Protein AF-A0A533SA89-F1 (afdb_monomer)

Radius of gyration: 18.02 Å; Cα contacts (8 Å, |Δi|>4): 206; chains: 1; bounding box: 49×25×56 Å

Structure (mmCIF, N/CA/C/O backbone):
data_AF-A0A533SA89-F1
#
_entry.id   AF-A0A533SA89-F1
#
loop_
_atom_site.group_PDB
_atom_site.id
_atom_site.type_symbol
_atom_site.label_atom_id
_atom_site.label_alt_id
_atom_site.label_comp_id
_atom_site.label_asym_id
_atom_site.label_entity_id
_atom_site.label_seq_id
_atom_site.pdbx_PDB_ins_code
_atom_site.Cartn_x
_atom_site.Cartn_y
_atom_site.Cartn_z
_atom_site.occupancy
_atom_site.B_iso_or_equiv
_atom_site.auth_seq_id
_atom_site.auth_comp_id
_atom_site.auth_asym_id
_atom_site.auth_atom_id
_atom_site.pdbx_PDB_model_num
ATOM 1 N N . MET A 1 1 ? -26.468 -5.046 26.504 1.00 37.69 1 MET A N 1
ATOM 2 C CA . MET A 1 1 ? -26.656 -3.985 25.496 1.00 37.69 1 MET A CA 1
ATOM 3 C C . MET A 1 1 ? -25.293 -3.598 24.912 1.00 37.69 1 MET A C 1
ATOM 5 O O . MET A 1 1 ? -24.933 -2.440 24.973 1.00 37.69 1 MET A O 1
ATOM 9 N N . ASP A 1 2 ? -24.508 -4.572 24.411 1.00 36.78 2 ASP A N 1
ATOM 10 C CA . ASP A 1 2 ? -23.061 -4.338 24.174 1.00 36.78 2 ASP A CA 1
ATOM 11 C C . ASP A 1 2 ? -22.412 -5.186 23.054 1.00 36.78 2 ASP A C 1
ATOM 13 O O . ASP A 1 2 ? -21.196 -5.229 22.898 1.00 36.78 2 ASP A O 1
ATOM 17 N N . LYS A 1 3 ? -23.215 -5.886 22.237 1.00 36.81 3 LYS A N 1
ATOM 18 C CA . LYS A 1 3 ? -22.713 -6.631 21.060 1.00 36.81 3 LYS A CA 1
ATOM 19 C C . LYS A 1 3 ? -23.038 -5.956 19.720 1.00 36.81 3 LYS A C 1
ATOM 21 O O . LYS A 1 3 ? -22.377 -6.2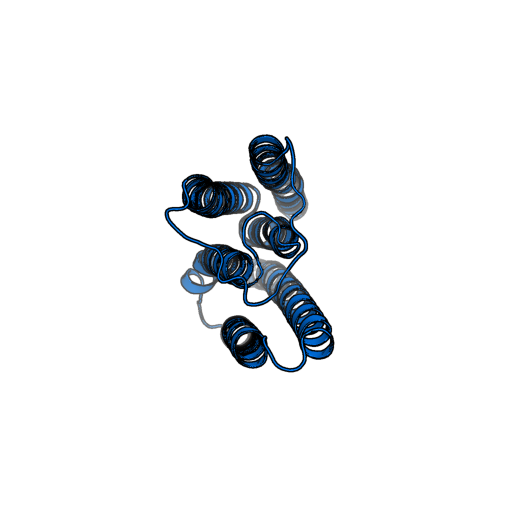42 18.727 1.00 36.81 3 LYS A O 1
ATOM 26 N N . GLU A 1 4 ? -24.007 -5.038 19.677 1.00 37.88 4 GLU A N 1
ATOM 27 C CA . GLU A 1 4 ? -24.431 -4.381 18.427 1.00 37.88 4 GLU A CA 1
ATOM 28 C C . GLU A 1 4 ? -23.588 -3.156 18.043 1.00 37.88 4 GLU A C 1
ATOM 30 O O . GLU A 1 4 ? -23.340 -2.932 16.856 1.00 37.88 4 GLU A O 1
ATOM 35 N N . VAL A 1 5 ? -23.094 -2.378 19.013 1.00 41.38 5 VAL A N 1
ATOM 36 C CA . VAL A 1 5 ? -22.320 -1.151 18.733 1.00 41.38 5 VAL A CA 1
ATOM 37 C C . VAL A 1 5 ? -20.919 -1.490 18.200 1.00 41.38 5 VAL A C 1
ATOM 39 O O . VAL A 1 5 ? -20.459 -0.884 17.230 1.00 41.38 5 VAL A O 1
ATOM 42 N N . VAL A 1 6 ? -20.302 -2.559 18.721 1.00 43.75 6 VAL A N 1
ATOM 43 C CA . VAL A 1 6 ? -19.019 -3.103 18.230 1.00 43.75 6 VAL A CA 1
ATOM 44 C C . VAL A 1 6 ? -19.135 -3.650 16.791 1.00 43.75 6 VAL A C 1
ATOM 46 O O . VAL A 1 6 ? -18.153 -3.658 16.046 1.00 43.75 6 VAL A O 1
ATOM 49 N N . SER A 1 7 ? -20.341 -4.025 16.342 1.00 61.00 7 SER A N 1
ATOM 50 C CA . SER A 1 7 ? -20.606 -4.517 14.980 1.00 61.00 7 SER A CA 1
ATOM 51 C C . SER A 1 7 ? -20.667 -3.388 13.939 1.00 61.00 7 SER A C 1
ATOM 53 O O . SER A 1 7 ? -19.999 -3.450 12.910 1.00 61.00 7 SER A O 1
ATOM 55 N N . LYS A 1 8 ? -21.395 -2.293 14.198 1.00 60.28 8 LYS A N 1
ATOM 56 C CA . LYS A 1 8 ? -21.577 -1.229 13.187 1.00 60.28 8 LYS A CA 1
ATOM 57 C C . LYS A 1 8 ? -20.323 -0.386 12.947 1.00 60.28 8 LYS A C 1
ATOM 59 O O . LYS A 1 8 ? -20.006 -0.079 11.797 1.00 60.28 8 LYS A O 1
ATOM 64 N N . ALA A 1 9 ? -19.594 -0.026 14.005 1.00 61.22 9 ALA A N 1
ATOM 65 C CA . ALA A 1 9 ? -18.377 0.780 13.882 1.00 61.22 9 ALA A CA 1
ATOM 66 C C . ALA A 1 9 ? -17.257 0.022 13.146 1.00 61.22 9 ALA A C 1
ATOM 68 O O . ALA A 1 9 ? -16.578 0.590 12.287 1.00 61.22 9 ALA A O 1
ATOM 69 N N . SER A 1 10 ? -17.107 -1.279 13.422 1.00 75.31 10 SER A N 1
ATOM 70 C CA . SER A 1 10 ? -16.153 -2.140 12.716 1.00 75.31 10 SER A CA 1
ATOM 71 C C . SER A 1 10 ? -16.548 -2.356 11.251 1.00 75.31 10 SER A C 1
ATOM 73 O O . SER A 1 10 ? -15.690 -2.245 10.376 1.00 75.31 10 SER A O 1
ATOM 75 N N . LEU A 1 11 ? -17.838 -2.543 10.952 1.00 78.88 11 LEU A N 1
ATOM 76 C CA . LEU A 1 11 ? -18.338 -2.631 9.575 1.00 78.88 11 LEU A CA 1
ATOM 77 C C . LEU A 1 11 ? -18.095 -1.346 8.777 1.00 78.88 11 LEU A C 1
ATOM 79 O O . LEU A 1 11 ? -17.696 -1.427 7.618 1.00 78.88 11 LEU A O 1
ATOM 83 N N . ARG A 1 12 ? -18.269 -0.164 9.384 1.00 82.44 12 ARG A N 1
ATOM 84 C CA . ARG A 1 12 ? -17.977 1.119 8.721 1.00 82.44 12 ARG A CA 1
ATOM 85 C C . ARG A 1 12 ? -16.495 1.246 8.360 1.00 82.44 12 ARG A C 1
ATOM 87 O O . ARG A 1 12 ? -16.178 1.667 7.251 1.00 82.44 12 ARG A O 1
ATOM 94 N N . ARG A 1 13 ? -15.594 0.844 9.264 1.00 84.94 13 ARG A N 1
ATOM 95 C CA . ARG A 1 13 ? -14.137 0.846 9.023 1.00 84.94 13 ARG A CA 1
ATOM 96 C C . ARG A 1 13 ? -13.747 -0.135 7.916 1.00 84.94 13 ARG A C 1
ATOM 98 O O . ARG A 1 13 ? -13.022 0.242 7.000 1.00 84.94 13 ARG A O 1
ATOM 105 N N . VAL A 1 14 ? -14.287 -1.356 7.948 1.00 87.12 14 VAL A N 1
ATOM 106 C CA . VAL A 1 14 ? -14.059 -2.357 6.892 1.00 87.12 14 VAL A CA 1
ATOM 107 C C . VAL A 1 14 ? -14.610 -1.877 5.548 1.00 87.12 14 VAL A C 1
ATOM 109 O O . VAL A 1 14 ? -13.921 -1.986 4.537 1.00 87.12 14 VAL A O 1
ATOM 112 N N . GLY A 1 15 ? -15.808 -1.290 5.528 1.00 85.69 15 GLY A N 1
ATOM 113 C CA . GLY A 1 15 ? -16.409 -0.723 4.321 1.00 85.69 15 GLY A CA 1
ATOM 114 C C . GLY A 1 15 ? -15.571 0.406 3.721 1.00 85.69 15 GLY A C 1
ATOM 115 O O . GLY A 1 15 ? -15.297 0.384 2.525 1.00 85.69 15 GLY A O 1
ATOM 116 N N . GLY A 1 16 ? -15.100 1.345 4.547 1.00 86.19 16 GLY A N 1
ATOM 117 C CA . GLY A 1 16 ? -14.222 2.434 4.107 1.00 86.19 16 GLY A CA 1
ATOM 118 C C . GLY A 1 16 ? -12.900 1.932 3.524 1.00 86.19 16 GLY A C 1
ATOM 119 O O . GLY A 1 16 ? -12.483 2.393 2.463 1.00 86.19 16 GLY A O 1
ATOM 120 N N . TYR A 1 17 ? -12.280 0.936 4.162 1.00 90.06 17 TYR A N 1
ATOM 121 C CA . TYR A 1 17 ? -11.072 0.288 3.648 1.00 90.06 17 TYR A CA 1
ATOM 122 C C . TYR A 1 17 ? -11.303 -0.378 2.282 1.00 90.06 17 TYR A C 1
ATOM 124 O O . TYR A 1 17 ? -10.556 -0.128 1.336 1.00 90.06 17 TYR A O 1
ATOM 132 N N . LEU A 1 18 ? -12.355 -1.193 2.153 1.00 90.50 18 LEU A N 1
ATOM 133 C CA . LEU A 1 18 ? -12.667 -1.892 0.902 1.00 90.50 18 LEU A CA 1
ATOM 134 C C . LEU A 1 18 ? -13.038 -0.918 -0.224 1.00 90.50 18 LEU A C 1
ATOM 136 O O . LEU A 1 18 ? -12.646 -1.139 -1.368 1.00 90.50 18 LEU A O 1
ATOM 140 N N . LEU A 1 19 ? -13.739 0.173 0.095 1.00 89.38 19 LEU A N 1
ATOM 141 C CA . LEU A 1 19 ? -14.057 1.231 -0.861 1.00 89.38 19 LEU A CA 1
ATOM 142 C C . LEU A 1 19 ? -12.793 1.955 -1.336 1.00 89.38 19 LEU A C 1
ATOM 144 O O . LEU A 1 19 ? -12.586 2.091 -2.539 1.00 89.38 19 LEU A O 1
ATOM 148 N N . GLY A 1 20 ? -11.925 2.372 -0.409 1.00 88.00 20 GLY A N 1
ATOM 149 C CA . GLY A 1 20 ? -10.648 3.006 -0.746 1.00 88.00 20 GLY A CA 1
ATOM 150 C C . GLY A 1 20 ? -9.784 2.108 -1.634 1.00 88.00 20 GLY A C 1
ATOM 151 O O . GLY A 1 20 ? -9.234 2.562 -2.637 1.00 88.00 20 GLY A O 1
ATOM 152 N N . ARG A 1 21 ? -9.751 0.807 -1.332 1.00 89.19 21 ARG A N 1
ATOM 153 C CA . ARG A 1 21 ? -9.074 -0.198 -2.155 1.00 89.19 21 ARG A CA 1
ATOM 154 C C . ARG A 1 21 ? -9.682 -0.319 -3.553 1.00 89.19 21 ARG A C 1
ATOM 156 O O . ARG A 1 21 ? -8.941 -0.333 -4.530 1.00 89.19 21 ARG A O 1
ATOM 163 N N . ALA A 1 22 ? -11.008 -0.368 -3.673 1.00 88.69 22 ALA A N 1
ATOM 164 C CA . ALA A 1 22 ? -11.682 -0.424 -4.970 1.00 88.69 22 ALA A CA 1
ATOM 165 C C . ALA A 1 22 ? -11.379 0.814 -5.834 1.00 88.69 22 ALA A C 1
ATOM 167 O O . ALA A 1 22 ? -11.142 0.673 -7.033 1.00 88.69 22 ALA A O 1
ATOM 168 N N . ILE A 1 23 ? -11.322 2.005 -5.225 1.00 89.75 23 ILE A N 1
ATOM 169 C CA . ILE A 1 23 ? -10.939 3.254 -5.903 1.00 89.75 23 ILE A CA 1
ATOM 170 C C . ILE A 1 23 ? -9.483 3.188 -6.380 1.00 89.75 23 ILE A C 1
ATOM 172 O O . ILE A 1 23 ? -9.202 3.509 -7.533 1.00 89.75 23 ILE A O 1
ATOM 176 N N . ALA A 1 24 ? -8.562 2.728 -5.530 1.00 88.25 24 ALA A N 1
ATOM 177 C CA . ALA A 1 24 ? -7.155 2.574 -5.895 1.00 88.25 24 ALA A CA 1
ATOM 178 C C . ALA A 1 24 ? -6.969 1.592 -7.067 1.00 88.25 24 ALA A C 1
ATOM 180 O O . ALA A 1 24 ? -6.250 1.885 -8.022 1.00 88.25 24 ALA A O 1
ATOM 181 N N . LEU A 1 25 ? -7.665 0.452 -7.040 1.00 88.00 25 LEU A N 1
ATOM 182 C CA . LEU A 1 25 ? -7.648 -0.511 -8.142 1.00 88.00 25 LEU A CA 1
ATOM 183 C C . LEU A 1 25 ? -8.236 0.082 -9.429 1.00 88.00 25 LEU A C 1
ATOM 185 O O . LEU A 1 25 ? -7.666 -0.115 -10.498 1.00 88.00 25 LEU A O 1
ATOM 189 N N . ALA A 1 26 ? -9.326 0.850 -9.342 1.00 88.06 26 ALA A N 1
ATOM 190 C CA . ALA A 1 26 ? -9.897 1.536 -10.499 1.00 88.06 26 ALA A CA 1
ATOM 191 C C . ALA A 1 26 ? -8.914 2.553 -11.109 1.00 88.06 26 ALA A C 1
ATOM 193 O O . ALA A 1 26 ? -8.781 2.616 -12.331 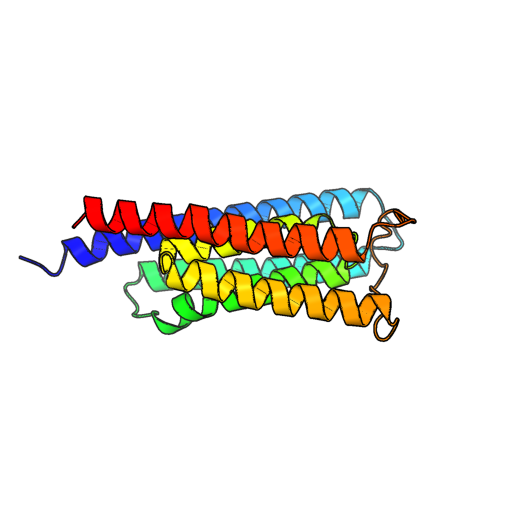1.00 88.06 26 ALA A O 1
ATOM 194 N N . ALA A 1 27 ? -8.177 3.293 -10.275 1.00 86.75 27 ALA A N 1
ATOM 195 C CA . ALA A 1 27 ? -7.134 4.209 -10.732 1.00 86.75 27 ALA A CA 1
ATOM 196 C C . ALA A 1 27 ? -5.985 3.475 -11.450 1.00 86.75 27 ALA A C 1
ATOM 198 O O . ALA A 1 27 ? -5.519 3.949 -12.485 1.00 86.75 27 ALA A O 1
ATOM 199 N N . LEU A 1 28 ? -5.569 2.297 -10.964 1.00 83.50 28 LEU A N 1
ATOM 200 C CA . LEU A 1 28 ? -4.567 1.459 -11.640 1.00 83.50 28 LEU A CA 1
ATOM 201 C C . LEU A 1 28 ? -5.062 0.928 -12.988 1.00 83.50 28 LEU A C 1
ATOM 203 O O . LEU A 1 28 ? -4.308 0.945 -13.956 1.00 83.50 28 LEU A O 1
ATOM 207 N N . ILE A 1 29 ? -6.326 0.501 -13.085 1.00 82.69 29 ILE A N 1
ATOM 208 C CA . ILE A 1 29 ? -6.926 0.096 -14.368 1.00 82.69 29 ILE A CA 1
ATOM 209 C C . ILE A 1 29 ? -6.932 1.272 -15.346 1.00 82.69 29 ILE A C 1
ATOM 211 O O . ILE A 1 29 ? -6.555 1.104 -16.505 1.00 82.69 29 ILE A O 1
ATOM 215 N N . ALA A 1 30 ? -7.334 2.460 -14.891 1.00 83.56 30 ALA A N 1
ATOM 216 C CA . ALA A 1 30 ? -7.335 3.655 -15.725 1.00 83.56 30 ALA A CA 1
ATOM 217 C C . ALA A 1 30 ? -5.921 3.982 -16.230 1.00 83.56 30 ALA A C 1
ATOM 219 O O . ALA A 1 30 ? -5.738 4.212 -17.425 1.00 83.56 30 ALA A O 1
ATOM 220 N N . LEU A 1 31 ? -4.912 3.920 -15.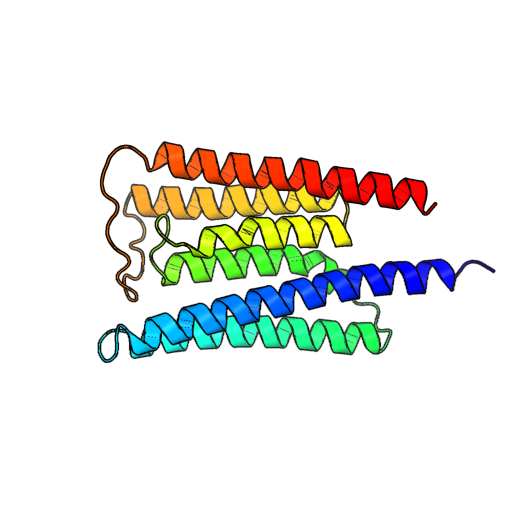353 1.00 78.62 31 LEU A N 1
ATOM 221 C CA . LEU A 1 31 ? -3.509 4.089 -15.732 1.00 78.62 31 LEU A CA 1
ATOM 222 C C . LEU A 1 31 ? -3.078 3.045 -16.775 1.00 78.62 31 LEU A C 1
ATOM 224 O O . LEU A 1 31 ? -2.520 3.408 -17.808 1.00 78.62 31 LEU A O 1
ATOM 228 N N . ALA A 1 32 ? -3.407 1.770 -16.568 1.00 75.81 32 ALA A N 1
ATOM 229 C CA . ALA A 1 32 ? -3.094 0.697 -17.510 1.00 75.81 32 ALA A CA 1
ATOM 230 C C . ALA A 1 32 ? -3.740 0.903 -18.884 1.00 75.81 32 ALA A C 1
ATOM 232 O O . ALA A 1 32 ? -3.091 0.686 -19.905 1.00 75.81 32 ALA A O 1
ATOM 233 N N . MET A 1 33 ? -4.997 1.354 -18.929 1.00 77.00 33 MET A N 1
ATOM 234 C CA . MET A 1 33 ? -5.688 1.671 -20.181 1.00 77.00 33 MET A CA 1
ATOM 235 C C . MET A 1 33 ? -5.030 2.844 -20.912 1.00 77.00 33 MET A C 1
ATOM 237 O O . MET A 1 33 ? -4.838 2.773 -22.126 1.00 77.00 33 MET A O 1
ATOM 241 N N . LEU A 1 34 ? -4.638 3.901 -20.194 1.00 78.00 34 LEU A N 1
ATOM 242 C CA . LEU A 1 34 ? -3.917 5.035 -20.783 1.00 78.00 34 LEU A CA 1
ATOM 243 C C . LEU A 1 34 ? -2.590 4.587 -21.409 1.00 78.00 34 LEU A C 1
ATOM 245 O O . LEU A 1 34 ? -2.256 4.987 -22.526 1.00 78.00 34 LEU A O 1
ATOM 249 N N . LEU A 1 35 ? -1.862 3.705 -20.725 1.00 71.19 35 LEU A N 1
ATOM 250 C CA . LEU A 1 35 ? -0.621 3.126 -21.234 1.00 71.19 35 LEU A CA 1
ATOM 251 C C . LEU A 1 35 ? -0.873 2.197 -22.436 1.00 71.19 35 LEU A C 1
ATOM 253 O O . LEU A 1 35 ? -0.138 2.258 -23.421 1.00 71.19 35 LEU A O 1
ATOM 257 N N . ALA A 1 36 ? -1.948 1.407 -22.419 1.00 71.88 36 ALA A N 1
ATOM 258 C CA . ALA A 1 36 ? -2.336 0.530 -23.525 1.00 71.88 36 ALA A CA 1
ATOM 259 C C . ALA A 1 36 ? -2.576 1.285 -24.837 1.00 71.88 36 ALA A C 1
ATOM 261 O O . ALA A 1 36 ? -2.167 0.833 -25.907 1.00 71.88 36 ALA A O 1
ATOM 262 N N . VAL A 1 37 ? -3.214 2.456 -24.756 1.00 73.75 37 VAL A N 1
ATOM 263 C CA . VAL A 1 37 ? -3.459 3.317 -25.921 1.00 73.75 37 VAL A CA 1
ATOM 264 C C . VAL A 1 37 ? -2.152 3.900 -26.466 1.00 73.75 37 VAL A C 1
ATOM 266 O O . VAL A 1 37 ? -2.029 4.067 -27.680 1.00 73.75 37 VAL A O 1
ATOM 269 N N . LYS A 1 38 ? -1.174 4.179 -25.594 1.00 73.25 38 LYS A N 1
ATOM 270 C CA . LYS A 1 38 ? 0.120 4.775 -25.960 1.00 73.25 38 LYS A CA 1
ATOM 271 C C . LYS A 1 38 ? 1.071 3.782 -26.642 1.00 73.25 38 LYS A C 1
ATOM 273 O O . LYS A 1 38 ? 1.754 4.163 -27.586 1.00 73.25 38 LYS A O 1
ATOM 278 N N . TYR A 1 39 ? 1.103 2.518 -26.214 1.00 67.00 39 TYR A N 1
ATOM 279 C CA . TYR A 1 39 ? 2.105 1.524 -26.646 1.00 67.00 39 TYR A CA 1
ATOM 280 C C . TYR A 1 39 ? 1.534 0.426 -27.569 1.00 67.00 39 TYR A C 1
ATOM 282 O O . TYR A 1 39 ? 1.907 -0.744 -27.455 1.00 67.00 39 TYR A O 1
ATOM 290 N N . ARG A 1 40 ? 0.628 0.818 -28.482 1.00 62.56 40 ARG A N 1
ATOM 291 C CA . ARG A 1 40 ? -0.359 -0.023 -29.196 1.00 62.56 40 ARG A CA 1
ATOM 292 C C . ARG A 1 40 ? 0.057 -1.431 -29.623 1.00 62.56 40 ARG A C 1
ATOM 294 O O . ARG A 1 40 ? -0.816 -2.278 -29.529 1.00 62.56 40 ARG A O 1
ATOM 301 N N . ASP A 1 41 ? 1.283 -1.711 -30.074 1.00 65.44 41 ASP A N 1
ATOM 302 C CA . ASP A 1 41 ? 1.639 -3.033 -30.633 1.00 65.44 41 ASP A CA 1
ATOM 303 C C . ASP A 1 41 ? 2.687 -3.836 -29.846 1.00 65.44 41 ASP A C 1
ATOM 305 O O . ASP A 1 41 ? 2.561 -5.057 -29.769 1.00 65.44 41 ASP A O 1
ATOM 309 N N . SER A 1 42 ? 3.644 -3.194 -29.169 1.00 60.16 42 SER A N 1
ATOM 310 C CA . SER A 1 42 ? 4.719 -3.901 -28.446 1.00 60.16 42 SER A CA 1
ATOM 311 C C . SER A 1 42 ? 4.368 -4.266 -26.996 1.00 60.16 42 SER A C 1
ATOM 313 O O . SER A 1 42 ? 5.053 -5.087 -26.394 1.00 60.16 42 SER A O 1
ATOM 315 N N . ALA A 1 43 ? 3.301 -3.683 -26.430 1.00 65.44 43 ALA A N 1
ATOM 316 C CA . ALA A 1 43 ? 2.970 -3.804 -25.003 1.00 65.44 43 ALA A CA 1
ATOM 317 C C . ALA A 1 43 ? 1.660 -4.560 -24.697 1.00 65.44 43 ALA A C 1
ATOM 319 O O . ALA A 1 43 ? 1.286 -4.685 -23.530 1.00 65.44 43 ALA A O 1
ATOM 320 N N . LYS A 1 44 ? 0.946 -5.090 -25.708 1.00 70.75 44 LYS A N 1
ATOM 321 C CA . LYS A 1 44 ? -0.388 -5.712 -25.524 1.00 70.75 44 LYS A CA 1
ATOM 322 C C . LYS A 1 44 ? -0.388 -6.831 -24.480 1.00 70.75 44 LYS A C 1
ATOM 324 O O . LYS A 1 44 ? -1.266 -6.867 -23.623 1.00 70.75 44 LYS A O 1
ATOM 329 N N . ALA A 1 45 ? 0.604 -7.722 -24.534 1.00 75.19 45 ALA A N 1
ATOM 330 C CA . ALA A 1 45 ? 0.711 -8.844 -23.602 1.00 75.19 45 ALA A CA 1
ATOM 331 C C . ALA A 1 45 ? 0.906 -8.373 -22.153 1.00 75.19 45 ALA A C 1
ATOM 333 O O . ALA A 1 45 ? 0.310 -8.925 -21.235 1.00 75.19 45 ALA A O 1
ATOM 334 N N . ALA A 1 46 ? 1.685 -7.316 -21.939 1.00 71.44 46 ALA A N 1
ATOM 335 C CA . ALA A 1 46 ? 1.959 -6.814 -20.600 1.00 71.44 46 ALA A CA 1
ATOM 336 C C . ALA A 1 46 ? 0.816 -6.001 -20.014 1.00 71.44 46 ALA A C 1
ATOM 338 O O . ALA A 1 46 ? 0.481 -6.181 -18.849 1.00 71.44 46 ALA A O 1
ATOM 339 N N . VAL A 1 47 ? 0.161 -5.179 -20.834 1.00 75.88 47 VAL A N 1
ATOM 340 C CA . VAL A 1 47 ? -1.105 -4.541 -20.463 1.00 75.88 47 VAL A CA 1
ATOM 341 C C . VAL A 1 47 ? -2.124 -5.606 -20.067 1.00 75.88 47 VAL A C 1
ATOM 343 O O . VAL A 1 47 ? -2.818 -5.446 -19.068 1.00 75.88 47 VAL A O 1
ATOM 346 N N . PHE A 1 48 ? -2.197 -6.710 -20.815 1.00 79.38 48 PHE A N 1
ATOM 347 C CA . PHE A 1 48 ? -3.090 -7.816 -20.491 1.00 79.38 48 PHE A CA 1
ATOM 348 C C . PHE A 1 48 ? -2.731 -8.475 -19.153 1.00 79.38 48 PHE A C 1
ATOM 350 O O . PHE A 1 48 ? -3.613 -8.653 -18.319 1.00 79.38 48 PHE A O 1
ATOM 357 N N . VAL A 1 49 ? -1.453 -8.787 -18.906 1.00 81.94 49 VAL A N 1
ATOM 358 C CA . VAL A 1 49 ? -0.995 -9.360 -17.625 1.00 81.94 49 VAL A CA 1
ATOM 359 C C . VAL A 1 49 ? -1.269 -8.404 -16.462 1.00 81.94 49 VAL A C 1
ATOM 361 O O . VAL A 1 49 ? -1.813 -8.824 -15.442 1.00 81.94 49 VAL A O 1
ATOM 364 N N . PHE A 1 50 ? -0.969 -7.116 -16.624 1.00 80.38 50 PHE A N 1
ATOM 365 C CA . PHE A 1 50 ? -1.275 -6.081 -15.639 1.00 80.38 50 PHE A CA 1
ATOM 366 C C . PHE A 1 50 ? -2.778 -6.035 -15.340 1.00 80.38 50 PHE A C 1
ATOM 368 O O . PHE A 1 50 ? -3.191 -6.081 -14.178 1.00 80.38 50 PHE A O 1
ATOM 375 N N . ALA A 1 51 ? -3.613 -5.982 -16.382 1.00 82.31 51 ALA A N 1
ATOM 376 C CA . ALA A 1 51 ? -5.065 -5.946 -16.249 1.00 82.31 51 ALA A CA 1
ATOM 377 C C . ALA A 1 51 ? -5.603 -7.221 -15.586 1.00 82.31 51 ALA A C 1
ATOM 379 O O . ALA A 1 51 ? -6.478 -7.132 -14.727 1.00 82.31 51 ALA A O 1
ATOM 380 N N . ALA A 1 52 ? -5.051 -8.391 -15.914 1.00 84.88 52 ALA A N 1
ATOM 381 C CA . ALA A 1 52 ? -5.426 -9.665 -15.312 1.00 84.88 52 ALA A CA 1
ATOM 382 C C . ALA A 1 52 ? -5.094 -9.706 -13.813 1.00 84.88 52 ALA A C 1
ATOM 384 O O . ALA A 1 52 ? -5.959 -10.037 -13.004 1.00 84.88 52 ALA A O 1
ATOM 385 N N . ILE A 1 53 ? -3.881 -9.308 -13.415 1.00 86.69 53 ILE A N 1
ATOM 386 C CA . ILE A 1 53 ? -3.475 -9.266 -11.999 1.00 86.69 53 ILE A CA 1
ATOM 387 C C . ILE A 1 53 ? -4.324 -8.244 -11.228 1.00 86.69 53 ILE A C 1
ATOM 389 O O . ILE A 1 53 ? -4.777 -8.518 -10.113 1.00 86.69 53 ILE A O 1
ATOM 393 N N . THR A 1 54 ? -4.620 -7.097 -11.842 1.00 86.75 54 THR A N 1
ATOM 394 C CA . THR A 1 54 ? -5.518 -6.083 -11.269 1.00 86.75 54 THR A CA 1
ATOM 395 C C . THR A 1 54 ? -6.938 -6.620 -11.095 1.00 86.75 54 THR A C 1
ATOM 397 O O . THR A 1 54 ? -7.537 -6.451 -10.031 1.00 86.75 54 THR A O 1
ATOM 400 N N . ALA A 1 55 ? -7.464 -7.333 -12.093 1.00 86.25 55 ALA A N 1
ATOM 401 C CA . ALA A 1 55 ? -8.778 -7.963 -12.034 1.00 86.25 55 ALA A CA 1
ATOM 402 C C . ALA A 1 55 ? -8.854 -9.033 -10.935 1.00 86.25 55 ALA A C 1
ATOM 404 O O . ALA A 1 55 ? -9.849 -9.093 -10.215 1.00 86.25 55 ALA A O 1
ATOM 405 N N . VAL A 1 56 ? -7.792 -9.824 -10.734 1.00 89.12 56 VAL A N 1
ATOM 406 C CA . VAL A 1 56 ? -7.700 -10.774 -9.612 1.00 89.12 56 VAL A CA 1
ATOM 407 C C . VAL A 1 56 ? -7.770 -10.038 -8.272 1.00 89.12 56 VAL A C 1
ATOM 409 O O . VAL A 1 56 ? -8.545 -10.427 -7.399 1.00 89.12 56 VAL A O 1
ATOM 412 N N . SER A 1 57 ? -7.033 -8.937 -8.102 1.00 89.44 57 SER A N 1
ATOM 413 C CA . SER A 1 57 ? -7.090 -8.140 -6.866 1.00 89.44 57 SER A CA 1
ATOM 414 C C . SER A 1 57 ? -8.475 -7.513 -6.639 1.00 89.44 57 SER A C 1
ATOM 416 O O . SER A 1 57 ? -8.972 -7.463 -5.506 1.00 89.44 57 SER A O 1
ATOM 418 N N . TYR A 1 58 ? -9.156 -7.116 -7.718 1.00 87.81 58 TYR A N 1
ATOM 419 C CA . TYR A 1 58 ? -10.537 -6.637 -7.671 1.00 87.81 58 TYR A CA 1
ATOM 420 C C . TYR A 1 58 ? -11.510 -7.743 -7.250 1.00 87.81 58 TYR A C 1
ATOM 422 O O . TYR A 1 58 ? -12.335 -7.530 -6.361 1.00 87.81 58 TYR A O 1
ATOM 430 N N . ALA A 1 59 ? -11.366 -8.949 -7.804 1.00 88.38 59 ALA A N 1
ATOM 431 C CA . ALA A 1 59 ? -12.163 -10.111 -7.423 1.00 88.38 59 ALA A CA 1
ATOM 432 C C . ALA A 1 59 ? -11.975 -10.462 -5.940 1.00 88.38 59 ALA A C 1
ATOM 434 O O . ALA A 1 59 ? -12.961 -10.674 -5.237 1.00 88.38 59 ALA A O 1
ATOM 435 N N . VAL A 1 60 ? -10.737 -10.436 -5.431 1.00 88.62 60 VAL A N 1
ATOM 436 C CA . VAL A 1 60 ? -10.454 -10.622 -3.996 1.00 88.62 60 VAL A CA 1
ATOM 437 C C . VAL A 1 60 ? -11.174 -9.559 -3.161 1.00 88.62 60 VAL A C 1
ATOM 439 O O . VAL A 1 60 ? -11.820 -9.895 -2.172 1.00 88.62 60 VAL A O 1
ATOM 442 N N . THR A 1 61 ? -11.120 -8.286 -3.566 1.00 88.00 61 THR A N 1
ATOM 443 C CA . THR A 1 61 ? -11.820 -7.187 -2.872 1.00 88.00 61 THR A CA 1
ATOM 444 C C . THR A 1 61 ? -13.329 -7.419 -2.833 1.00 88.00 61 THR A C 1
ATOM 446 O O . THR A 1 61 ? -13.946 -7.319 -1.772 1.00 88.00 61 THR A O 1
ATOM 449 N N . PHE A 1 62 ? -13.915 -7.769 -3.977 1.00 87.19 62 PHE A N 1
ATOM 450 C CA . PHE A 1 62 ? -15.344 -8.022 -4.117 1.00 87.19 62 PHE A CA 1
ATOM 451 C C . PHE A 1 62 ? -15.800 -9.212 -3.267 1.00 87.19 62 PHE A C 1
ATOM 453 O O . PHE A 1 62 ? -16.767 -9.106 -2.514 1.00 87.19 62 PHE A O 1
ATOM 460 N N . VAL A 1 63 ? -15.070 -10.330 -3.323 1.00 87.69 63 VAL A N 1
ATOM 461 C CA . VAL A 1 63 ? -15.359 -11.527 -2.524 1.00 87.69 63 VAL A CA 1
ATOM 462 C C . VAL A 1 63 ? -15.282 -11.208 -1.032 1.00 87.69 63 VAL A C 1
ATOM 464 O O . VAL A 1 63 ? -16.211 -11.546 -0.295 1.00 87.69 63 VAL A O 1
ATOM 467 N N . THR A 1 64 ? -14.239 -10.504 -0.580 1.00 84.38 64 THR A N 1
ATOM 468 C CA . THR A 1 64 ? -14.119 -10.077 0.822 1.00 84.38 64 THR A CA 1
ATOM 469 C C . THR A 1 64 ? -15.298 -9.190 1.232 1.00 84.38 64 THR A C 1
ATOM 471 O O . THR A 1 64 ? -15.894 -9.430 2.282 1.00 84.38 64 THR A O 1
ATOM 474 N N . ALA A 1 65 ? -15.705 -8.228 0.398 1.00 85.06 65 ALA A N 1
ATOM 475 C CA . ALA A 1 65 ? -16.844 -7.351 0.677 1.00 85.06 65 ALA A CA 1
ATOM 476 C C . ALA A 1 65 ? -18.163 -8.126 0.823 1.00 85.06 65 ALA A C 1
ATOM 478 O O . ALA A 1 65 ? -18.881 -7.953 1.810 1.00 85.06 65 ALA A O 1
ATOM 479 N N . VAL A 1 66 ? -18.463 -9.024 -0.121 1.00 84.06 66 VAL A N 1
ATOM 480 C CA . VAL A 1 66 ? -19.685 -9.843 -0.106 1.00 84.06 66 VAL A CA 1
ATOM 481 C C . VAL A 1 66 ? -19.724 -10.751 1.120 1.00 84.06 66 VAL A C 1
ATOM 483 O O . VAL A 1 66 ? -20.755 -10.865 1.782 1.00 84.06 66 VAL A O 1
ATOM 486 N N . LEU A 1 67 ? -18.611 -11.406 1.446 1.00 82.25 67 LEU A N 1
ATOM 487 C CA . LEU A 1 67 ? -18.559 -12.339 2.567 1.00 82.25 67 LEU A CA 1
ATOM 488 C C . LEU A 1 67 ? -18.645 -11.623 3.926 1.00 82.25 67 LEU A C 1
ATOM 490 O O . LEU A 1 67 ? -19.297 -12.148 4.831 1.00 82.25 67 LEU A O 1
ATOM 494 N N . VAL A 1 68 ? -18.050 -10.429 4.064 1.00 81.12 68 VAL A N 1
ATOM 495 C CA . VAL A 1 68 ? -18.206 -9.581 5.261 1.00 81.12 68 VAL A CA 1
ATOM 496 C C . VAL A 1 68 ? -19.658 -9.124 5.400 1.00 81.12 68 VAL A C 1
ATOM 498 O O . VAL A 1 68 ? -20.223 -9.220 6.487 1.00 81.12 68 VAL A O 1
ATOM 501 N N . HIS A 1 69 ? -20.297 -8.700 4.304 1.00 78.81 69 HIS A N 1
ATOM 502 C CA . HIS A 1 69 ? -21.705 -8.289 4.318 1.00 78.81 69 HIS A CA 1
ATOM 503 C C . HIS A 1 69 ? -22.655 -9.437 4.696 1.00 78.81 69 HIS A C 1
ATOM 505 O O . HIS A 1 69 ? -23.665 -9.219 5.356 1.00 78.81 69 HIS A O 1
ATOM 511 N N . ARG A 1 70 ? -22.302 -10.682 4.353 1.00 80.44 70 ARG A N 1
ATOM 512 C CA . ARG A 1 70 ? -23.037 -11.896 4.754 1.00 80.44 70 ARG A CA 1
ATOM 513 C C . ARG A 1 70 ? -22.793 -12.329 6.208 1.00 80.44 70 ARG A C 1
ATOM 515 O O . ARG A 1 70 ? -23.202 -13.424 6.583 1.00 80.44 70 ARG A O 1
ATOM 522 N N . GLY A 1 71 ? -22.105 -11.521 7.017 1.00 71.19 71 GLY A N 1
ATOM 523 C CA . GLY A 1 71 ? -21.863 -11.801 8.435 1.00 71.19 71 GLY A CA 1
ATOM 524 C C . GLY A 1 71 ? -20.894 -12.957 8.692 1.00 71.19 71 GLY A C 1
ATOM 525 O O . GLY A 1 71 ? -20.846 -13.481 9.806 1.00 71.19 71 GLY A O 1
ATOM 526 N N . ARG A 1 72 ? -20.114 -13.389 7.687 1.00 74.38 72 ARG A N 1
ATOM 527 C CA . ARG A 1 72 ? -19.109 -14.436 7.904 1.00 74.38 72 ARG A CA 1
ATOM 528 C C . ARG A 1 72 ? -17.939 -13.864 8.688 1.00 74.38 72 ARG A C 1
ATOM 530 O O . ARG A 1 72 ? -17.431 -12.785 8.392 1.00 74.38 72 ARG A O 1
ATOM 537 N N . ASN A 1 73 ? -17.473 -14.635 9.663 1.00 69.31 73 ASN A N 1
ATOM 538 C CA . ASN A 1 73 ? -16.286 -14.286 10.421 1.00 69.31 73 ASN A CA 1
ATOM 539 C C . ASN A 1 73 ? -15.029 -14.486 9.554 1.00 69.31 73 ASN A C 1
ATOM 541 O O . ASN A 1 73 ? -14.485 -15.585 9.467 1.00 69.31 73 ASN A O 1
ATOM 545 N N . LEU A 1 74 ? -14.593 -13.420 8.881 1.00 77.38 74 LEU A N 1
ATOM 546 C CA . LEU A 1 74 ? -13.424 -13.411 7.998 1.00 77.38 74 LEU A CA 1
ATOM 547 C C . LEU A 1 74 ? -12.230 -12.665 8.602 1.00 77.38 74 LEU A C 1
ATOM 549 O O . LEU A 1 74 ? -11.442 -12.053 7.876 1.00 77.38 74 LEU A O 1
ATOM 553 N N . HIS A 1 75 ? -12.072 -12.699 9.928 1.00 75.31 75 HIS A N 1
ATOM 554 C CA . HIS A 1 75 ? -10.981 -11.985 10.596 1.00 75.31 75 HIS A CA 1
ATOM 555 C C . HIS A 1 75 ? -9.596 -12.306 10.012 1.00 75.31 75 HIS A C 1
ATOM 557 O O . HIS A 1 75 ? -8.752 -11.417 9.953 1.00 75.31 75 HIS A O 1
ATOM 563 N N . MET A 1 76 ? -9.360 -13.541 9.558 1.00 75.25 76 MET A N 1
ATOM 564 C CA . MET A 1 76 ? -8.079 -13.932 8.959 1.00 75.25 76 MET A CA 1
ATOM 565 C C . MET A 1 76 ? -7.856 -13.317 7.569 1.00 75.25 76 MET A C 1
ATOM 567 O O . MET A 1 76 ? -6.773 -12.807 7.307 1.00 75.25 76 MET A O 1
ATOM 571 N N . LEU A 1 77 ? -8.879 -13.295 6.708 1.00 81.19 77 LEU A N 1
ATOM 572 C CA . LEU A 1 77 ? -8.795 -12.681 5.375 1.00 81.19 77 LEU A CA 1
ATOM 573 C C . LEU A 1 77 ? -8.554 -11.176 5.464 1.00 81.19 77 LEU A C 1
ATOM 575 O O . LEU A 1 77 ? -7.671 -10.665 4.787 1.00 81.19 77 LEU A O 1
ATOM 579 N N . LEU A 1 78 ? -9.275 -10.481 6.351 1.00 84.81 78 LEU A N 1
ATOM 580 C CA . LEU A 1 78 ? -9.053 -9.053 6.584 1.00 84.81 78 LEU A CA 1
ATOM 581 C C . LEU A 1 78 ? -7.631 -8.785 7.094 1.00 84.81 78 LEU A C 1
ATOM 583 O O . LEU A 1 78 ? -6.999 -7.834 6.645 1.00 84.81 78 LEU A O 1
ATOM 587 N N . LYS A 1 79 ? -7.099 -9.644 7.979 1.00 84.94 79 LYS A N 1
ATOM 588 C CA . LYS A 1 79 ? -5.734 -9.492 8.517 1.00 84.94 79 LYS A CA 1
ATOM 589 C C . LYS A 1 79 ? -4.666 -9.665 7.446 1.00 84.94 79 LYS A C 1
ATOM 591 O O . LYS A 1 79 ? -3.651 -8.981 7.488 1.00 84.94 79 LYS A O 1
ATOM 596 N N . LEU A 1 80 ? -4.894 -10.569 6.498 1.00 88.06 80 LEU A N 1
ATOM 597 C CA . LEU A 1 80 ? -3.990 -10.811 5.376 1.00 88.06 80 LEU A CA 1
ATOM 598 C C . LEU A 1 80 ? -4.190 -9.815 4.225 1.00 88.06 80 LEU A C 1
ATOM 600 O O . LEU A 1 80 ? -3.375 -9.782 3.307 1.00 88.06 80 LEU A O 1
ATOM 604 N N . GLN A 1 81 ? -5.240 -8.990 4.259 1.00 90.19 81 GLN A N 1
ATOM 605 C CA . GLN A 1 81 ? -5.579 -8.111 3.144 1.00 90.19 81 GLN A CA 1
ATOM 606 C C . GLN A 1 81 ? -4.520 -7.026 2.882 1.00 90.19 81 GLN A C 1
ATOM 608 O O . GLN A 1 81 ? -4.115 -6.902 1.727 1.00 90.19 81 GLN A O 1
ATOM 613 N N . PRO A 1 82 ? -3.977 -6.318 3.895 1.00 91.94 82 PRO A N 1
ATOM 614 C CA . PRO A 1 82 ? -2.885 -5.370 3.671 1.00 91.94 82 PRO A CA 1
ATOM 615 C C . PRO A 1 82 ? -1.602 -6.035 3.157 1.00 91.94 82 PRO A C 1
ATOM 617 O O . PRO A 1 82 ? -0.887 -5.454 2.345 1.00 91.94 82 PRO A O 1
ATOM 620 N N . LEU A 1 83 ? -1.327 -7.273 3.591 1.00 93.56 83 LEU A N 1
ATOM 621 C CA . LEU A 1 83 ? -0.192 -8.057 3.097 1.00 93.56 83 LEU A CA 1
ATOM 622 C C . LEU A 1 83 ? -0.356 -8.343 1.600 1.00 93.56 83 LEU A C 1
ATOM 624 O O . LEU A 1 83 ? 0.559 -8.100 0.817 1.00 93.56 83 LEU A O 1
ATOM 628 N N . TRP A 1 84 ? -1.547 -8.801 1.207 1.00 93.12 84 TRP A N 1
ATOM 629 C CA . TRP A 1 84 ? -1.903 -9.007 -0.193 1.00 93.12 84 TRP A CA 1
ATOM 630 C C . TRP A 1 84 ? -1.779 -7.721 -1.010 1.00 93.12 84 TRP A C 1
ATOM 632 O O . TRP A 1 84 ? -1.243 -7.762 -2.112 1.00 93.12 84 TRP A O 1
ATOM 642 N N . ASP A 1 85 ? -2.227 -6.584 -0.476 1.00 93.25 85 ASP A N 1
ATOM 643 C CA . ASP A 1 85 ? -2.148 -5.299 -1.173 1.00 93.25 85 ASP A CA 1
ATOM 644 C C . ASP A 1 85 ? -0.696 -4.897 -1.451 1.00 93.25 85 ASP A C 1
ATOM 646 O O . ASP A 1 85 ? -0.373 -4.524 -2.576 1.00 93.25 85 ASP A O 1
ATOM 650 N N . VAL A 1 86 ? 0.202 -5.050 -0.474 1.00 96.00 86 VAL A N 1
ATOM 651 C CA . VAL A 1 86 ? 1.642 -4.804 -0.660 1.00 96.00 86 VAL A CA 1
ATOM 652 C C . VAL A 1 86 ? 2.241 -5.761 -1.696 1.00 96.00 86 VAL A C 1
ATOM 654 O O . VAL A 1 86 ? 2.967 -5.311 -2.583 1.00 96.00 86 VAL A O 1
ATOM 657 N N . CYS A 1 87 ? 1.913 -7.058 -1.634 1.00 95.06 87 CYS A N 1
ATOM 658 C CA . CYS A 1 87 ? 2.359 -8.049 -2.621 1.00 95.06 87 CYS A CA 1
ATOM 659 C C . CYS A 1 87 ? 1.837 -7.746 -4.035 1.00 95.06 87 CYS A C 1
ATOM 661 O O . CYS A 1 87 ? 2.542 -7.928 -5.022 1.00 95.06 87 CYS A O 1
ATOM 663 N N . TYR A 1 88 ? 0.604 -7.270 -4.147 1.00 92.88 88 TYR A N 1
ATOM 664 C CA . TYR A 1 88 ? 0.022 -6.869 -5.418 1.00 92.88 88 TYR A CA 1
ATOM 665 C C . TYR A 1 88 ? 0.726 -5.626 -5.979 1.00 92.88 88 TYR A C 1
ATOM 667 O O . TYR A 1 88 ? 1.143 -5.634 -7.136 1.00 92.88 88 TYR A O 1
ATOM 675 N N . ILE A 1 89 ? 0.922 -4.590 -5.157 1.00 93.00 89 ILE A N 1
ATOM 676 C CA . ILE A 1 89 ? 1.583 -3.347 -5.577 1.00 93.00 89 ILE A CA 1
ATOM 677 C C . ILE A 1 89 ? 3.017 -3.632 -6.029 1.00 93.00 89 ILE A C 1
ATOM 679 O O . ILE A 1 89 ? 3.420 -3.130 -7.071 1.00 93.00 89 ILE A O 1
ATOM 683 N N . ILE A 1 90 ? 3.783 -4.462 -5.310 1.00 93.31 90 ILE A N 1
ATOM 684 C CA . ILE A 1 90 ? 5.170 -4.758 -5.704 1.00 93.31 90 ILE A CA 1
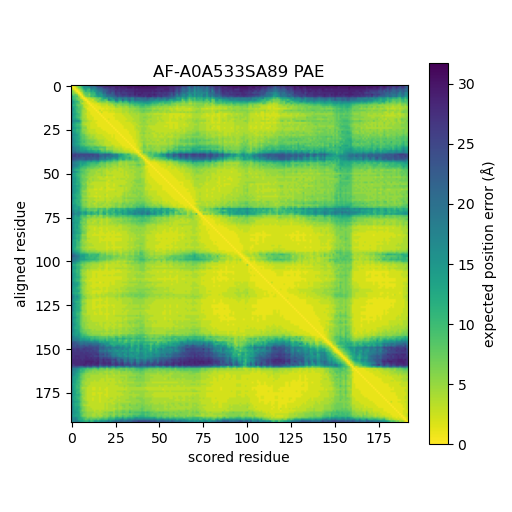ATOM 685 C C . ILE A 1 90 ? 5.252 -5.510 -7.039 1.00 93.31 90 ILE A C 1
ATOM 687 O O . ILE A 1 90 ? 6.129 -5.217 -7.849 1.00 93.31 90 ILE A O 1
ATOM 691 N N . VAL A 1 91 ? 4.321 -6.435 -7.297 1.00 90.81 91 VAL A N 1
ATOM 692 C CA . VAL A 1 91 ? 4.232 -7.151 -8.579 1.00 90.81 91 VAL A CA 1
ATOM 693 C C . VAL A 1 91 ? 3.896 -6.177 -9.700 1.00 90.81 91 VAL A C 1
ATOM 695 O O . VAL A 1 91 ? 4.542 -6.199 -10.743 1.00 90.81 91 VAL A O 1
ATOM 698 N N . VAL A 1 92 ? 2.925 -5.295 -9.471 1.00 87.94 92 VAL A N 1
ATOM 699 C CA . VAL A 1 92 ? 2.555 -4.248 -10.421 1.00 87.94 92 VAL A CA 1
ATOM 700 C C . VAL A 1 92 ? 3.753 -3.352 -10.734 1.00 87.94 92 VAL A C 1
ATOM 702 O O . VAL A 1 92 ? 4.111 -3.237 -11.900 1.00 87.94 92 VAL A O 1
ATOM 705 N N . VAL A 1 93 ? 4.428 -2.823 -9.709 1.00 88.38 93 VAL A N 1
ATOM 706 C CA . VAL A 1 93 ? 5.632 -1.987 -9.843 1.00 88.38 93 VAL A CA 1
ATOM 707 C C . VAL A 1 93 ? 6.715 -2.701 -10.653 1.00 88.38 93 VAL A C 1
ATOM 709 O O . VAL A 1 93 ? 7.317 -2.096 -11.533 1.00 88.38 93 VAL A O 1
ATOM 712 N N . TYR A 1 94 ? 6.961 -3.988 -10.401 1.00 87.06 94 TYR A N 1
ATOM 713 C CA . TYR A 1 94 ? 7.949 -4.762 -11.154 1.00 87.06 94 TYR A CA 1
ATOM 714 C C . TYR A 1 94 ? 7.609 -4.883 -12.650 1.00 87.06 94 TYR A C 1
ATOM 716 O O . TYR A 1 94 ? 8.505 -4.790 -13.490 1.00 87.06 94 TYR A O 1
ATOM 724 N N . LEU A 1 95 ? 6.327 -5.057 -12.984 1.00 81.69 95 LEU A N 1
ATOM 725 C CA . LEU A 1 95 ? 5.851 -5.209 -14.363 1.00 81.69 95 LEU A CA 1
ATOM 726 C C . LEU A 1 95 ? 5.814 -3.894 -15.155 1.00 81.69 95 LEU A C 1
ATOM 728 O O . LEU A 1 95 ? 5.831 -3.934 -16.384 1.00 81.69 95 LEU A O 1
ATOM 732 N N . SER A 1 96 ? 5.720 -2.748 -14.481 1.00 76.94 96 SER A N 1
ATOM 733 C CA . SER A 1 96 ? 5.560 -1.431 -15.112 1.00 76.94 96 SER A CA 1
ATOM 734 C C . SER A 1 96 ? 6.851 -0.613 -15.225 1.00 76.94 96 SER A C 1
ATOM 736 O O . SER A 1 96 ? 6.814 0.476 -15.786 1.00 76.94 96 SER A O 1
ATOM 738 N N . GLY A 1 97 ? 7.992 -1.123 -14.745 1.00 75.50 97 GLY A N 1
ATOM 739 C CA . GLY A 1 97 ? 9.300 -0.452 -14.869 1.00 75.50 97 GLY A CA 1
ATOM 740 C C . GLY A 1 97 ? 10.135 -0.402 -13.582 1.00 75.50 97 GLY A C 1
ATOM 741 O O . GLY A 1 97 ? 11.209 0.206 -13.543 1.00 75.50 97 GLY A O 1
ATOM 742 N N . GLY A 1 98 ? 9.677 -1.043 -12.507 1.00 83.56 98 GLY A N 1
ATOM 743 C CA . GLY A 1 98 ? 10.424 -1.208 -11.262 1.00 83.56 98 GLY A CA 1
ATOM 744 C C . GLY A 1 98 ? 10.568 0.092 -10.467 1.00 83.56 98 GLY A C 1
ATOM 745 O O . GLY A 1 98 ? 9.596 0.798 -10.221 1.00 83.56 98 GLY A O 1
ATOM 746 N N . ILE A 1 99 ? 11.786 0.433 -10.040 1.00 81.00 99 ILE A N 1
ATOM 747 C CA . ILE A 1 99 ? 12.058 1.600 -9.165 1.00 81.00 99 ILE A CA 1
ATOM 748 C C . ILE A 1 99 ? 11.567 2.940 -9.757 1.00 81.00 99 ILE A C 1
ATOM 750 O O . ILE A 1 99 ? 11.285 3.882 -9.016 1.00 81.00 99 ILE A O 1
ATOM 754 N N . SER A 1 100 ? 11.460 3.048 -11.083 1.00 76.44 100 SER A N 1
ATOM 755 C CA . SER A 1 100 ? 11.020 4.274 -11.768 1.00 76.44 100 SER A CA 1
ATOM 756 C C . SER A 1 100 ? 9.496 4.398 -11.894 1.00 76.44 100 SER A C 1
ATOM 758 O O . SER A 1 100 ? 9.007 5.386 -12.441 1.00 76.44 100 SER A O 1
ATOM 760 N N . SER A 1 101 ? 8.743 3.413 -11.404 1.00 80.25 101 SER A N 1
ATOM 761 C CA . SER A 1 101 ? 7.307 3.315 -11.636 1.00 80.25 101 SER A CA 1
ATOM 762 C C . SER A 1 101 ? 6.491 4.293 -10.774 1.00 80.25 101 SER A C 1
ATOM 764 O O . SER A 1 101 ? 6.676 4.330 -9.554 1.00 80.25 101 SER A O 1
ATOM 766 N N . PRO A 1 102 ? 5.533 5.044 -11.349 1.00 81.94 102 PRO A N 1
ATOM 767 C CA . PRO A 1 102 ? 4.569 5.849 -10.589 1.00 81.94 102 PRO A CA 1
ATOM 768 C C . PRO A 1 102 ? 3.745 5.045 -9.570 1.00 81.94 102 PRO A C 1
ATOM 770 O O . PRO A 1 102 ? 3.271 5.582 -8.571 1.00 81.94 102 PRO A O 1
ATOM 773 N N . GLU A 1 103 ? 3.588 3.745 -9.800 1.00 87.12 103 GLU A N 1
ATOM 774 C CA . GLU A 1 103 ? 2.783 2.802 -9.030 1.00 87.12 103 GLU A CA 1
ATOM 775 C C . GLU A 1 103 ? 3.293 2.619 -7.591 1.00 87.12 103 GLU A C 1
ATOM 777 O O . GLU A 1 103 ? 2.544 2.189 -6.714 1.00 87.12 103 GLU A O 1
ATOM 782 N N . VAL A 1 104 ? 4.528 3.041 -7.295 1.00 90.31 104 VAL A N 1
ATOM 783 C CA . VAL A 1 104 ? 5.061 3.109 -5.924 1.00 90.31 104 VAL A CA 1
ATOM 784 C C . VAL A 1 104 ? 4.204 4.030 -5.031 1.00 90.31 104 VAL A C 1
ATOM 786 O O . VAL A 1 104 ? 4.094 3.798 -3.826 1.00 90.31 104 VAL A O 1
ATOM 789 N N . LEU A 1 105 ? 3.497 5.011 -5.611 1.00 90.62 105 LEU A N 1
ATOM 790 C CA . LEU A 1 105 ? 2.563 5.897 -4.897 1.00 90.62 105 LEU A CA 1
ATOM 791 C C . LEU A 1 105 ? 1.358 5.168 -4.275 1.00 90.62 105 LEU A C 1
ATOM 793 O O . LEU A 1 105 ? 0.666 5.743 -3.434 1.00 90.62 105 LEU A O 1
ATOM 797 N N . PHE A 1 106 ? 1.107 3.908 -4.637 1.00 92.31 106 PHE A N 1
ATOM 798 C CA . PHE A 1 106 ? 0.005 3.124 -4.076 1.00 92.31 106 PHE A CA 1
ATOM 799 C C . PHE A 1 106 ? 0.352 2.466 -2.731 1.00 92.31 106 PHE A C 1
ATOM 801 O O . PHE A 1 106 ? -0.565 2.129 -1.979 1.00 92.31 106 PHE A O 1
ATOM 808 N N . PHE A 1 107 ? 1.635 2.333 -2.362 1.00 95.06 107 PHE A N 1
ATOM 809 C CA . PHE A 1 107 ? 2.026 1.806 -1.043 1.00 95.06 107 PHE A CA 1
ATOM 810 C C . PHE A 1 107 ? 1.447 2.630 0.124 1.00 95.06 107 PHE A C 1
ATOM 812 O O . PHE A 1 107 ? 0.837 2.028 1.011 1.00 95.06 107 PHE A O 1
ATOM 819 N N . PRO A 1 108 ? 1.539 3.979 0.133 1.00 95.94 108 PRO A N 1
ATOM 820 C CA . PRO A 1 108 ? 0.843 4.818 1.107 1.00 95.94 108 PRO A CA 1
ATOM 821 C C . PRO A 1 108 ? -0.649 4.507 1.269 1.00 95.94 108 PRO A C 1
ATOM 823 O O . PRO A 1 108 ? -1.142 4.491 2.393 1.00 95.94 108 PRO A O 1
ATOM 826 N N . LEU A 1 109 ? -1.368 4.209 0.181 1.00 94.62 109 LEU A N 1
ATOM 827 C CA . LEU A 1 109 ? -2.799 3.890 0.245 1.00 94.62 109 LEU A CA 1
ATOM 828 C C . LEU A 1 109 ? -3.053 2.570 0.984 1.00 94.62 109 LEU A C 1
ATOM 830 O O . LEU A 1 109 ? -3.954 2.503 1.820 1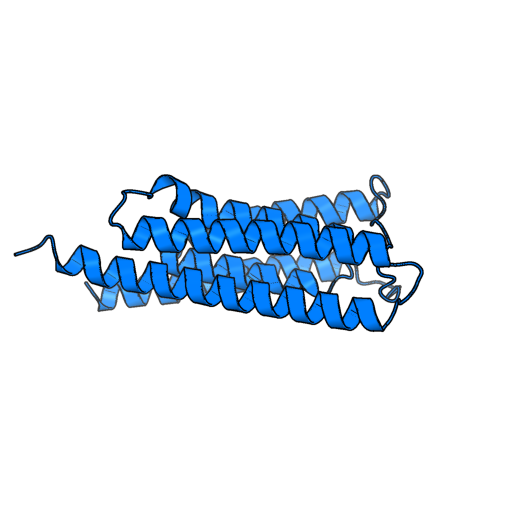.00 94.62 109 LEU A O 1
ATOM 834 N N . ALA A 1 110 ? -2.234 1.544 0.734 1.00 95.19 110 ALA A N 1
ATOM 835 C CA . ALA A 1 110 ? -2.304 0.281 1.471 1.00 95.19 110 ALA A CA 1
ATOM 836 C C . ALA A 1 110 ? -1.979 0.472 2.966 1.00 95.19 110 ALA A C 1
ATOM 838 O O . ALA A 1 110 ? -2.643 -0.106 3.829 1.00 95.19 110 ALA A O 1
ATOM 839 N N . ILE A 1 111 ? -1.006 1.332 3.283 1.00 97.38 111 ILE A N 1
ATOM 840 C CA . ILE A 1 111 ? -0.616 1.667 4.661 1.00 97.38 111 ILE A CA 1
ATOM 841 C C . ILE A 1 111 ? -1.751 2.393 5.393 1.00 97.38 111 ILE A C 1
ATOM 843 O O . ILE A 1 111 ? -2.126 1.975 6.489 1.00 97.38 111 ILE A O 1
ATOM 847 N N . ILE A 1 112 ? -2.345 3.420 4.776 1.00 96.00 112 ILE A N 1
ATOM 848 C CA . ILE A 1 112 ? -3.517 4.133 5.314 1.00 96.00 112 ILE A CA 1
ATOM 849 C C . ILE A 1 112 ? -4.675 3.155 5.511 1.00 96.00 112 ILE A C 1
ATOM 851 O O . ILE A 1 112 ? -5.316 3.146 6.560 1.00 96.00 112 ILE A O 1
ATOM 855 N N . GLY A 1 113 ? -4.920 2.284 4.532 1.00 92.94 113 GLY A N 1
ATOM 856 C CA . GLY A 1 113 ? -5.941 1.253 4.634 1.00 92.94 113 GLY A CA 1
ATOM 857 C C . GLY A 1 113 ? -5.723 0.325 5.832 1.00 92.94 113 GLY A C 1
ATOM 858 O O . GLY A 1 113 ? -6.654 0.054 6.595 1.00 92.94 113 GLY A O 1
ATOM 859 N N . SER A 1 114 ? -4.479 -0.095 6.068 1.00 94.75 114 SER A N 1
ATOM 860 C CA . SER A 1 114 ? -4.138 -0.872 7.257 1.00 94.75 114 SER A CA 1
ATOM 861 C C . SER A 1 114 ? -4.287 -0.076 8.553 1.00 94.75 114 SER A C 1
ATOM 863 O O . SER A 1 114 ? -4.624 -0.680 9.571 1.00 94.75 114 SER A O 1
ATOM 865 N N . ALA A 1 115 ? -4.045 1.236 8.547 1.00 94.88 115 ALA A N 1
ATOM 866 C CA . ALA A 1 115 ? -4.293 2.094 9.703 1.00 94.88 115 ALA A CA 1
ATOM 867 C C . ALA A 1 115 ? -5.787 2.138 10.053 1.00 94.88 115 ALA A C 1
ATOM 869 O O . ALA A 1 115 ? -6.158 2.012 11.215 1.00 94.88 115 ALA A O 1
ATOM 870 N N . VAL A 1 116 ? -6.665 2.218 9.052 1.00 92.19 116 VAL A N 1
ATOM 871 C CA . VAL A 1 116 ? -8.123 2.199 9.261 1.00 92.19 116 VAL A CA 1
ATOM 872 C C . VAL A 1 116 ? -8.596 0.877 9.880 1.00 92.19 116 VAL A C 1
ATOM 874 O O . VAL A 1 116 ? -9.486 0.879 10.733 1.00 92.19 116 VAL A O 1
ATOM 877 N N . LEU A 1 117 ? -8.010 -0.254 9.475 1.00 90.06 117 LEU A N 1
ATOM 878 C CA . LEU A 1 117 ? -8.396 -1.579 9.97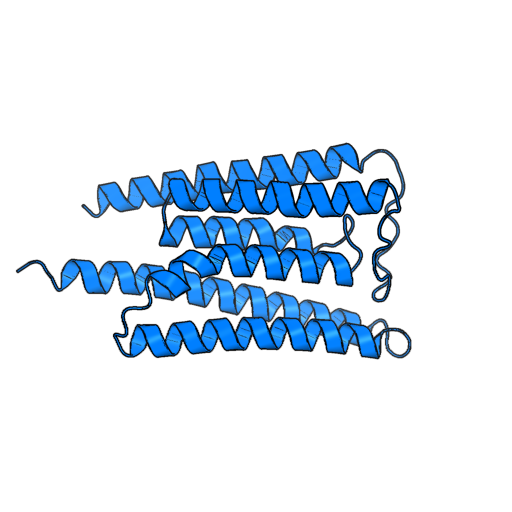7 1.00 90.06 117 LEU A CA 1
ATOM 879 C C . LEU A 1 117 ? -7.768 -1.938 11.331 1.00 90.06 117 LEU A C 1
ATOM 881 O O . LEU A 1 117 ? -8.413 -2.570 12.169 1.00 90.06 117 LEU A O 1
ATOM 885 N N . TYR A 1 118 ? -6.497 -1.591 11.517 1.00 91.12 118 TYR A N 1
ATOM 886 C CA . TYR A 1 118 ? -5.632 -2.140 12.566 1.00 91.12 118 TYR A CA 1
ATOM 887 C C . TYR A 1 118 ? -4.852 -1.063 13.330 1.00 91.12 118 TYR A C 1
ATOM 889 O O . TYR A 1 118 ? -3.920 -1.385 14.077 1.00 91.12 118 TYR A O 1
ATOM 897 N N . TYR A 1 119 ? -5.249 0.200 13.161 1.00 93.50 119 TYR A N 1
ATOM 898 C CA . TYR A 1 119 ? -4.681 1.378 13.814 1.00 93.50 119 TYR A CA 1
ATOM 899 C C . TYR A 1 119 ? -3.167 1.474 13.592 1.00 93.50 119 TYR A C 1
ATOM 901 O O . TYR A 1 119 ? -2.614 0.933 12.627 1.00 93.50 119 TYR A O 1
ATOM 909 N N . ARG A 1 120 ? -2.467 2.134 14.515 1.00 93.75 120 ARG A N 1
ATOM 910 C CA . ARG A 1 120 ? -1.016 2.322 14.467 1.00 93.75 120 ARG A CA 1
ATOM 911 C C . ARG A 1 120 ? -0.230 1.027 14.262 1.00 93.75 120 ARG A C 1
ATOM 913 O O . ARG A 1 120 ? 0.717 1.005 13.481 1.00 93.75 120 ARG A O 1
ATOM 920 N N . LYS A 1 121 ? -0.611 -0.068 14.933 1.00 94.50 121 LYS A N 1
ATOM 921 C CA . LYS A 1 121 ? 0.130 -1.340 14.845 1.00 94.50 121 LYS A CA 1
ATOM 922 C C . LYS A 1 121 ? 0.101 -1.925 13.4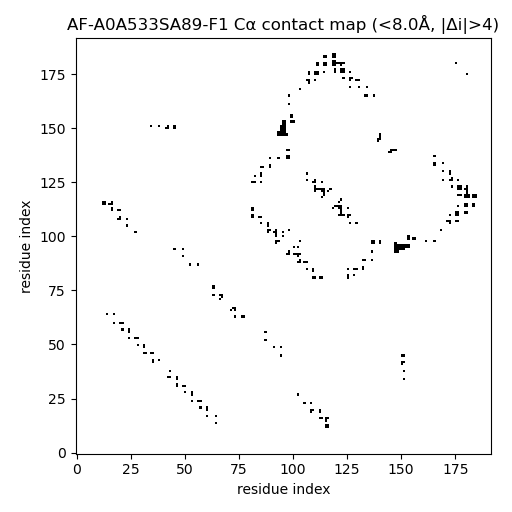34 1.00 94.50 121 LYS A C 1
ATOM 924 O O . LYS A 1 121 ? 1.143 -2.345 12.937 1.00 94.50 121 LYS A O 1
ATOM 929 N N . GLY A 1 122 ? -1.063 -1.938 12.784 1.00 94.31 122 GLY A N 1
ATOM 930 C CA . GLY A 1 122 ? -1.156 -2.436 11.412 1.00 94.31 122 GLY A CA 1
ATOM 931 C C . GLY A 1 122 ? -0.506 -1.507 10.395 1.00 94.31 122 GLY A C 1
ATOM 93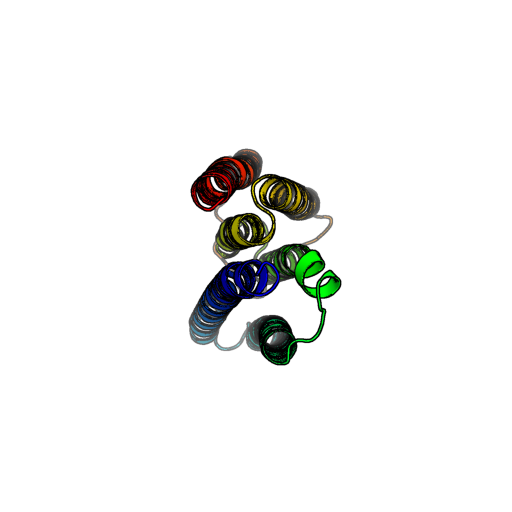2 O O . GLY A 1 122 ? 0.168 -1.992 9.489 1.00 94.31 122 GLY A O 1
ATOM 933 N N . ALA A 1 123 ? -0.645 -0.190 10.574 1.00 97.06 123 ALA A N 1
ATOM 934 C CA . ALA A 1 123 ? 0.015 0.796 9.721 1.00 97.06 123 ALA A CA 1
ATOM 935 C C . ALA A 1 123 ? 1.541 0.593 9.712 1.00 97.06 123 ALA A C 1
ATOM 937 O O . ALA A 1 123 ? 2.140 0.475 8.645 1.00 97.06 123 ALA A O 1
ATOM 938 N N . MET A 1 124 ? 2.153 0.454 10.897 1.00 98.00 124 MET A N 1
ATOM 939 C CA . MET A 1 124 ? 3.591 0.195 11.041 1.00 98.00 124 MET A CA 1
ATOM 940 C C . MET A 1 124 ? 4.008 -1.130 10.409 1.00 98.00 124 MET A C 1
ATOM 942 O O . MET A 1 124 ? 4.959 -1.160 9.636 1.00 98.00 124 MET A O 1
ATOM 946 N N . ALA A 1 125 ? 3.283 -2.217 10.694 1.00 97.50 125 ALA A N 1
ATOM 947 C CA . ALA A 1 125 ? 3.602 -3.530 10.139 1.00 97.50 125 ALA A CA 1
ATOM 948 C C . ALA A 1 125 ? 3.536 -3.534 8.602 1.00 97.50 125 ALA A C 1
ATOM 950 O O . ALA A 1 125 ? 4.433 -4.056 7.939 1.00 97.50 125 ALA A O 1
ATOM 951 N N . THR A 1 126 ? 2.507 -2.900 8.035 1.00 97.62 126 THR A N 1
ATOM 952 C CA . THR A 1 126 ? 2.331 -2.780 6.583 1.00 97.62 126 THR A CA 1
ATOM 953 C C . THR A 1 126 ? 3.418 -1.907 5.964 1.00 97.62 126 THR A C 1
ATOM 955 O O . THR A 1 126 ? 3.962 -2.275 4.927 1.00 97.62 126 THR A O 1
ATOM 958 N N . ALA A 1 127 ? 3.801 -0.800 6.607 1.00 98.25 127 ALA A N 1
ATOM 959 C CA . ALA A 1 127 ? 4.895 0.049 6.138 1.00 98.25 127 ALA A CA 1
ATOM 960 C C . ALA A 1 127 ? 6.249 -0.661 6.181 1.00 98.25 127 ALA A C 1
ATOM 962 O O . ALA A 1 127 ? 7.017 -0.551 5.228 1.00 98.25 127 ALA A O 1
ATOM 963 N N . SER A 1 128 ? 6.529 -1.446 7.224 1.00 98.31 128 SER A N 1
ATOM 964 C CA . SER A 1 128 ? 7.736 -2.272 7.282 1.00 98.31 128 SER A CA 1
ATOM 965 C C . SER A 1 128 ? 7.752 -3.323 6.179 1.00 98.31 128 SER A C 1
ATOM 967 O O . SER A 1 128 ? 8.766 -3.478 5.502 1.00 98.31 128 SER A O 1
ATOM 969 N N . PHE A 1 129 ? 6.632 -4.007 5.942 1.00 98.12 129 PHE A N 1
ATOM 970 C CA . PHE A 1 129 ? 6.546 -4.990 4.865 1.00 98.12 129 PHE A CA 1
ATOM 971 C C . PHE A 1 129 ? 6.666 -4.346 3.474 1.00 98.12 129 PHE A C 1
ATOM 973 O O . PHE A 1 129 ? 7.366 -4.879 2.612 1.00 98.12 129 PHE A O 1
ATOM 980 N N . ALA A 1 130 ? 6.063 -3.173 3.268 1.00 97.69 130 ALA A N 1
ATOM 981 C CA . ALA A 1 130 ? 6.210 -2.381 2.049 1.00 97.69 130 ALA A CA 1
ATOM 982 C C . ALA A 1 130 ? 7.659 -1.926 1.838 1.00 97.69 130 ALA A C 1
ATOM 984 O O . ALA A 1 130 ? 8.199 -2.102 0.750 1.00 97.69 130 ALA A O 1
ATOM 985 N N . ALA A 1 131 ? 8.317 -1.411 2.879 1.00 97.69 131 ALA A N 1
ATOM 986 C CA . ALA A 1 131 ? 9.711 -0.983 2.827 1.00 97.69 131 ALA A CA 1
ATOM 987 C C . ALA A 1 131 ? 10.661 -2.147 2.519 1.00 97.69 131 ALA A C 1
ATOM 989 O O . ALA A 1 131 ? 11.554 -1.993 1.690 1.00 97.69 131 ALA A O 1
ATOM 990 N N . LEU A 1 132 ? 10.450 -3.315 3.135 1.00 97.50 132 LEU A N 1
ATOM 991 C CA . LEU A 1 132 ? 11.228 -4.521 2.847 1.00 97.50 132 LEU A CA 1
ATOM 992 C C . LEU A 1 132 ? 11.003 -5.006 1.415 1.00 97.50 132 LEU A C 1
ATOM 994 O O . LEU A 1 132 ? 11.971 -5.272 0.713 1.00 97.50 132 LEU A O 1
ATOM 998 N N . SER A 1 133 ? 9.751 -5.081 0.962 1.00 96.50 133 SER A N 1
ATOM 999 C CA . SER A 1 133 ? 9.415 -5.559 -0.386 1.00 96.50 133 SER A CA 1
ATOM 1000 C C . SER A 1 133 ? 9.950 -4.619 -1.466 1.00 96.50 133 SER A C 1
ATOM 1002 O O . SER A 1 133 ? 10.611 -5.057 -2.406 1.00 96.50 133 SER A O 1
ATOM 1004 N N . TYR A 1 134 ? 9.715 -3.315 -1.308 1.00 95.25 134 TYR A N 1
ATOM 1005 C CA . TYR A 1 134 ? 10.195 -2.290 -2.229 1.00 95.25 134 TYR A CA 1
ATOM 1006 C C . TYR A 1 134 ? 11.718 -2.163 -2.199 1.00 95.25 134 TYR A C 1
ATOM 1008 O O . TYR A 1 134 ? 12.350 -2.100 -3.252 1.00 95.25 134 TYR A O 1
ATOM 1016 N N . GLY A 1 135 ? 12.324 -2.184 -1.010 1.00 94.12 135 GLY A N 1
ATOM 1017 C CA . GLY A 1 135 ? 13.774 -2.180 -0.842 1.00 94.12 135 GLY A CA 1
ATOM 1018 C C . GLY A 1 135 ? 14.427 -3.404 -1.480 1.00 94.12 135 GLY A C 1
ATOM 1019 O O . GLY A 1 135 ? 15.393 -3.249 -2.220 1.00 94.12 135 GLY A O 1
ATOM 1020 N N . ALA A 1 136 ? 13.865 -4.600 -1.276 1.00 94.12 136 ALA A N 1
ATOM 1021 C CA . ALA A 1 136 ? 14.334 -5.825 -1.914 1.00 94.12 136 ALA A CA 1
ATOM 1022 C C . ALA A 1 136 ? 14.252 -5.719 -3.440 1.00 94.12 136 ALA A C 1
ATOM 1024 O O . ALA A 1 136 ? 15.279 -5.854 -4.099 1.00 94.12 136 ALA A O 1
ATOM 1025 N N . LEU A 1 137 ? 13.083 -5.390 -4.005 1.00 92.06 137 LEU A N 1
ATOM 1026 C CA . LEU A 1 137 ? 12.931 -5.187 -5.452 1.00 92.06 137 LEU A CA 1
ATOM 1027 C C . LEU A 1 137 ? 13.976 -4.202 -5.989 1.00 92.06 137 LEU A C 1
ATOM 1029 O O . LEU A 1 137 ? 14.629 -4.467 -6.998 1.00 92.06 137 LEU A O 1
ATOM 1033 N N . SER A 1 138 ? 14.171 -3.097 -5.270 1.00 89.62 138 SER A N 1
ATOM 1034 C CA . SER A 1 138 ? 15.115 -2.057 -5.656 1.00 89.62 138 SER A CA 1
ATOM 1035 C C . SER A 1 138 ? 16.563 -2.550 -5.652 1.00 89.62 138 SER A C 1
ATOM 1037 O O . SER A 1 138 ? 17.303 -2.296 -6.597 1.00 89.62 138 SER A O 1
ATOM 1039 N N . ILE A 1 139 ? 16.974 -3.284 -4.615 1.00 89.56 139 ILE A N 1
ATOM 1040 C CA . ILE A 1 139 ? 18.308 -3.889 -4.517 1.00 89.56 139 ILE A CA 1
ATOM 1041 C C . ILE A 1 139 ? 18.512 -4.876 -5.667 1.00 89.56 139 ILE A C 1
ATOM 1043 O O . ILE A 1 139 ? 19.491 -4.755 -6.401 1.00 89.56 139 ILE A O 1
ATOM 1047 N N . LEU A 1 140 ? 17.580 -5.810 -5.879 1.00 89.56 140 LEU A N 1
ATOM 1048 C CA . LEU A 1 140 ? 17.701 -6.805 -6.946 1.00 89.56 140 LEU A CA 1
ATOM 1049 C C . LEU A 1 140 ? 17.830 -6.142 -8.330 1.00 89.56 140 LEU A C 1
ATOM 1051 O O . LEU A 1 140 ? 18.617 -6.608 -9.156 1.00 89.56 140 LEU A O 1
ATOM 1055 N N . GLN A 1 141 ? 17.112 -5.041 -8.569 1.00 85.81 141 GLN A N 1
ATOM 1056 C CA . GLN A 1 141 ? 17.189 -4.280 -9.817 1.00 85.81 141 GLN A CA 1
ATOM 1057 C C . GLN A 1 141 ? 18.506 -3.493 -9.950 1.00 85.81 141 GLN A C 1
ATOM 1059 O O . GLN A 1 141 ? 19.111 -3.494 -11.022 1.00 85.81 141 GLN A O 1
ATOM 1064 N N . VAL A 1 142 ? 18.998 -2.860 -8.877 1.00 83.88 142 VAL A N 1
ATOM 1065 C CA . VAL A 1 142 ? 20.283 -2.130 -8.878 1.00 83.88 142 VAL A CA 1
ATOM 1066 C C . VAL A 1 142 ? 21.458 -3.065 -9.165 1.00 83.88 142 VAL A C 1
ATOM 1068 O O . VAL A 1 142 ? 22.327 -2.728 -9.968 1.00 83.88 142 VAL A O 1
ATOM 1071 N N . TYR A 1 143 ? 21.461 -4.260 -8.571 1.00 84.38 143 TYR A N 1
ATOM 1072 C CA . TYR A 1 143 ? 22.480 -5.284 -8.823 1.00 84.38 143 TYR A CA 1
ATOM 1073 C C . TYR A 1 143 ? 22.271 -6.048 -10.138 1.00 84.38 143 TYR A C 1
ATOM 1075 O O . TYR A 1 143 ? 23.039 -6.960 -10.434 1.00 84.38 143 TYR A O 1
ATOM 1083 N N . ARG A 1 144 ? 21.255 -5.686 -10.938 1.00 81.44 144 ARG A N 1
ATOM 1084 C CA . ARG A 1 144 ? 20.894 -6.349 -12.204 1.00 81.44 144 ARG A CA 1
ATOM 1085 C C . ARG A 1 144 ? 20.644 -7.858 -12.065 1.00 81.44 144 ARG A C 1
ATOM 1087 O O . ARG A 1 144 ? 20.783 -8.592 -13.037 1.00 81.44 144 ARG A O 1
ATOM 1094 N N . ILE A 1 145 ? 20.266 -8.316 -10.869 1.00 81.69 145 ILE A N 1
ATOM 1095 C CA . ILE A 1 145 ? 19.858 -9.708 -10.611 1.00 81.69 145 ILE A CA 1
ATOM 1096 C C . ILE A 1 145 ? 18.528 -9.980 -11.312 1.00 81.69 145 ILE A C 1
ATOM 1098 O O . ILE A 1 145 ? 18.316 -11.049 -11.876 1.00 81.69 145 ILE A O 1
ATOM 1102 N N . ILE A 1 146 ? 17.644 -8.983 -11.289 1.00 79.31 146 ILE A N 1
ATOM 1103 C CA . ILE A 1 146 ? 16.417 -8.956 -12.074 1.00 79.31 146 ILE A CA 1
ATOM 1104 C C . ILE A 1 146 ? 16.449 -7.721 -12.963 1.00 79.31 146 ILE A C 1
ATOM 1106 O O . ILE A 1 146 ? 16.812 -6.627 -12.526 1.00 79.31 146 ILE A O 1
ATOM 1110 N N . SER A 1 147 ? 16.037 -7.887 -14.210 1.00 70.75 147 SER A N 1
ATOM 1111 C CA . SER A 1 147 ? 15.619 -6.761 -15.034 1.00 70.75 147 SER A CA 1
ATOM 1112 C C . SER A 1 147 ? 14.132 -6.533 -14.779 1.00 70.75 147 SER A C 1
ATOM 1114 O O . SER A 1 147 ? 13.391 -7.521 -14.662 1.00 70.75 147 SER A O 1
ATOM 1116 N N . PRO A 1 148 ? 13.667 -5.274 -14.682 1.00 67.56 148 PRO A N 1
ATOM 1117 C CA . PRO A 1 148 ? 12.250 -5.002 -14.867 1.00 67.56 148 PRO A CA 1
ATOM 1118 C C . PRO A 1 148 ? 11.850 -5.642 -16.182 1.00 67.56 148 PRO A C 1
ATOM 1120 O O . PRO A 1 148 ? 12.620 -5.602 -17.149 1.00 67.56 148 PRO A O 1
ATOM 1123 N N . LEU A 1 149 ? 10.668 -6.244 -16.235 1.00 62.72 149 LEU A N 1
ATOM 1124 C CA . LEU A 1 149 ? 10.137 -6.508 -17.554 1.00 62.72 149 LEU A CA 1
ATOM 1125 C C . LEU A 1 149 ? 9.735 -5.142 -18.112 1.00 62.72 149 LEU A C 1
ATOM 1127 O O . LEU A 1 149 ? 8.684 -4.620 -17.758 1.00 62.72 149 LEU A O 1
ATOM 1131 N N . ASP A 1 150 ? 10.610 -4.547 -18.928 1.00 60.22 150 ASP A N 1
ATOM 1132 C CA . ASP A 1 150 ? 10.439 -3.252 -19.612 1.00 60.22 150 ASP A CA 1
ATOM 1133 C C . ASP A 1 150 ? 9.334 -3.327 -20.684 1.00 60.22 150 ASP A C 1
ATOM 1135 O O . ASP A 1 150 ? 9.472 -2.878 -21.820 1.00 60.22 150 ASP A O 1
ATOM 1139 N N . PHE A 1 151 ? 8.209 -3.950 -20.356 1.00 56.78 151 PHE A N 1
ATOM 1140 C CA . PHE A 1 151 ? 7.091 -4.085 -21.265 1.00 56.78 151 PHE A CA 1
ATOM 1141 C C . PHE A 1 151 ? 6.306 -2.782 -21.438 1.00 56.78 151 PHE A C 1
ATOM 1143 O O . PHE A 1 151 ? 5.597 -2.606 -22.428 1.00 56.78 151 PHE A O 1
ATOM 1150 N N . LEU A 1 152 ? 6.418 -1.884 -20.461 1.00 53.97 152 LEU A N 1
ATOM 1151 C CA . LEU A 1 152 ? 5.949 -0.511 -20.513 1.00 53.97 152 LEU A CA 1
ATOM 1152 C C . LEU A 1 152 ? 7.195 0.367 -20.398 1.00 53.97 152 LEU A C 1
ATOM 1154 O O . LEU A 1 152 ? 7.689 0.552 -19.288 1.00 53.97 152 LEU A O 1
ATOM 1158 N N . PRO A 1 153 ? 7.756 0.867 -21.514 1.00 50.62 153 PRO A N 1
ATOM 1159 C CA . PRO A 1 153 ? 8.952 1.687 -21.449 1.00 50.62 153 PRO A CA 1
ATOM 1160 C C . PRO A 1 153 ? 8.583 3.030 -20.816 1.00 50.62 153 PRO A C 1
ATOM 1162 O O . PRO A 1 153 ? 8.091 3.952 -21.479 1.00 50.62 153 PRO A O 1
ATOM 1165 N N . LEU A 1 154 ? 8.773 3.109 -19.501 1.00 53.50 154 LEU A N 1
ATOM 1166 C CA . LEU A 1 154 ? 8.845 4.355 -18.764 1.00 53.50 154 LEU A CA 1
ATOM 1167 C C . LEU A 1 154 ? 10.245 4.932 -18.951 1.00 53.50 154 LEU A C 1
ATOM 1169 O O . LEU A 1 154 ? 11.246 4.217 -18.978 1.00 53.50 154 LEU A O 1
ATOM 1173 N N . GLU A 1 155 ? 10.290 6.241 -19.153 1.00 49.97 155 GLU A N 1
ATOM 1174 C CA . GLU A 1 155 ? 11.508 6.959 -19.493 1.00 49.97 155 GLU A CA 1
ATOM 1175 C C . GLU A 1 155 ? 12.578 6.748 -18.411 1.00 49.97 155 GLU A C 1
ATOM 1177 O O . GLU A 1 155 ? 12.314 6.874 -17.211 1.00 49.97 155 GLU A O 1
ATOM 1182 N N . ASN A 1 156 ? 13.794 6.401 -18.841 1.00 51.06 156 ASN A N 1
ATOM 1183 C CA . ASN A 1 156 ? 14.942 6.233 -17.959 1.00 51.06 156 ASN A CA 1
ATOM 1184 C C . ASN A 1 156 ? 15.303 7.603 -17.370 1.00 51.06 156 ASN A C 1
ATOM 1186 O O . ASN A 1 156 ? 16.060 8.370 -17.963 1.00 51.06 156 ASN A O 1
ATOM 1190 N N . LEU A 1 157 ? 14.768 7.920 -16.191 1.00 51.31 157 LEU A N 1
ATOM 1191 C CA . LEU A 1 157 ? 15.231 9.038 -15.372 1.00 51.31 157 LEU A CA 1
ATOM 1192 C C . LEU A 1 157 ? 16.623 8.692 -14.819 1.00 51.31 157 LEU A C 1
ATOM 1194 O O . LEU A 1 157 ? 16.786 8.316 -13.657 1.00 51.31 157 LEU A O 1
ATOM 1198 N N . GLY A 1 158 ? 17.630 8.761 -15.689 1.00 44.50 158 GLY A N 1
ATOM 1199 C CA . GLY A 1 158 ? 19.028 8.536 -15.358 1.00 44.50 158 GLY A CA 1
ATOM 1200 C C . GLY A 1 158 ? 19.599 9.650 -14.479 1.00 44.50 158 GLY A C 1
ATOM 1201 O O . GLY A 1 158 ? 19.391 10.831 -14.743 1.00 44.50 158 GLY A O 1
ATOM 1202 N N . GLY A 1 159 ? 20.375 9.253 -13.463 1.00 56.75 159 GLY A N 1
ATOM 1203 C CA . GLY A 1 159 ? 21.344 10.116 -12.778 1.00 56.75 159 GLY A CA 1
ATOM 1204 C C . GLY A 1 159 ? 21.092 10.384 -11.286 1.00 56.75 159 GLY A C 1
ATOM 1205 O O . GLY A 1 159 ? 20.062 10.921 -10.890 1.00 56.75 159 GLY A O 1
ATOM 1206 N N . ILE A 1 160 ? 22.093 10.030 -10.465 1.00 47.59 160 ILE A N 1
ATOM 1207 C CA . ILE A 1 160 ? 22.363 10.411 -9.055 1.00 47.59 160 ILE A CA 1
ATOM 1208 C C . ILE A 1 160 ? 21.357 9.992 -7.955 1.00 47.59 160 ILE A C 1
ATOM 1210 O O . ILE A 1 160 ? 21.768 9.827 -6.812 1.00 47.59 160 ILE A O 1
ATOM 1214 N N . ASN A 1 161 ? 20.088 9.692 -8.235 1.00 64.75 161 ASN A N 1
ATOM 1215 C CA . ASN A 1 161 ? 19.072 9.639 -7.166 1.00 64.75 161 ASN A CA 1
ATOM 1216 C C . ASN A 1 161 ? 18.470 8.265 -6.812 1.00 64.75 161 ASN A C 1
ATOM 1218 O O . ASN A 1 161 ? 17.470 8.244 -6.106 1.00 64.75 161 ASN A O 1
ATOM 1222 N N . ILE A 1 162 ? 19.002 7.112 -7.241 1.00 78.44 162 ILE A N 1
ATOM 1223 C CA . ILE A 1 162 ? 18.351 5.812 -6.932 1.00 78.44 162 ILE A CA 1
ATOM 1224 C C . ILE A 1 162 ? 18.319 5.516 -5.417 1.00 78.44 162 ILE A C 1
ATOM 1226 O O . ILE A 1 162 ? 17.221 5.329 -4.890 1.00 78.44 162 ILE A O 1
ATOM 1230 N N . PRO A 1 163 ? 19.447 5.546 -4.673 1.00 82.62 163 PRO A N 1
ATOM 1231 C CA . PRO A 1 163 ? 19.414 5.350 -3.221 1.00 82.62 163 PRO A CA 1
ATOM 1232 C C . PRO A 1 163 ? 18.561 6.404 -2.510 1.00 82.62 163 PRO A C 1
ATOM 1234 O O . PRO A 1 163 ? 17.796 6.072 -1.608 1.00 82.62 163 PRO A O 1
ATOM 1237 N N . PHE A 1 164 ? 18.635 7.661 -2.963 1.00 86.50 164 PHE A N 1
ATOM 1238 C CA . PHE A 1 164 ? 17.820 8.750 -2.430 1.00 86.50 164 PHE A CA 1
ATOM 1239 C C . PHE A 1 164 ? 16.322 8.509 -2.653 1.00 86.50 164 PHE A C 1
ATOM 1241 O O . PHE A 1 164 ? 15.540 8.662 -1.726 1.00 86.50 164 PHE A O 1
ATOM 1248 N N . ARG A 1 165 ? 15.906 8.063 -3.844 1.00 86.19 165 ARG A N 1
ATOM 1249 C CA . ARG A 1 165 ? 14.513 7.704 -4.156 1.00 86.19 165 ARG A CA 1
ATOM 1250 C C . ARG A 1 165 ? 14.031 6.541 -3.304 1.00 86.19 165 ARG A C 1
ATOM 1252 O O . ARG A 1 165 ? 12.899 6.581 -2.825 1.00 86.19 165 ARG A O 1
ATOM 1259 N N . ILE A 1 166 ? 14.858 5.514 -3.113 1.00 90.25 166 ILE A N 1
ATOM 1260 C CA . ILE A 1 166 ? 14.515 4.371 -2.258 1.00 90.25 166 ILE A CA 1
ATOM 1261 C C . ILE A 1 166 ? 14.301 4.854 -0.823 1.00 90.25 166 ILE A C 1
ATOM 1263 O O . ILE A 1 166 ? 13.241 4.613 -0.247 1.00 90.25 166 ILE A O 1
ATOM 1267 N N . ALA A 1 167 ? 15.266 5.603 -0.281 1.00 92.50 167 ALA A N 1
ATOM 1268 C CA . ALA A 1 167 ? 15.184 6.172 1.057 1.00 92.50 167 ALA A CA 1
ATOM 1269 C C . ALA A 1 167 ? 13.963 7.091 1.208 1.00 92.50 167 ALA A C 1
ATOM 1271 O O . ALA A 1 167 ? 13.209 6.944 2.162 1.00 92.50 167 ALA A O 1
ATOM 1272 N N . PHE A 1 168 ? 13.717 7.979 0.244 1.00 93.00 168 PHE A N 1
ATOM 1273 C CA . PHE A 1 168 ? 12.592 8.911 0.252 1.00 93.00 168 PHE A CA 1
ATOM 1274 C C . PHE A 1 168 ? 11.242 8.189 0.286 1.00 93.00 168 PHE A C 1
ATOM 1276 O O . PHE A 1 168 ? 10.375 8.545 1.083 1.00 93.00 168 PHE A O 1
ATOM 1283 N N . ASN A 1 169 ? 11.067 7.143 -0.527 1.00 93.81 169 ASN A N 1
ATOM 1284 C CA . ASN A 1 169 ? 9.850 6.333 -0.503 1.00 93.81 169 ASN A CA 1
ATOM 1285 C C . ASN A 1 169 ? 9.691 5.598 0.832 1.00 93.81 169 ASN A C 1
ATOM 1287 O O . ASN A 1 169 ? 8.624 5.670 1.430 1.00 93.81 169 ASN A O 1
ATOM 1291 N N . ILE A 1 170 ? 10.747 4.965 1.352 1.00 96.31 170 ILE A N 1
ATOM 1292 C CA . ILE A 1 170 ? 10.690 4.262 2.644 1.00 96.31 170 ILE A CA 1
ATOM 1293 C C . ILE A 1 170 ? 10.360 5.229 3.789 1.00 96.31 170 ILE A C 1
ATOM 1295 O O . ILE A 1 170 ? 9.487 4.937 4.606 1.00 96.31 170 ILE A O 1
ATOM 1299 N N . ILE A 1 171 ? 11.005 6.398 3.833 1.00 97.50 171 ILE A N 1
ATOM 1300 C CA . ILE A 1 171 ? 10.707 7.456 4.808 1.00 97.50 171 ILE A CA 1
ATOM 1301 C C . ILE A 1 171 ? 9.246 7.889 4.675 1.00 97.50 171 ILE A C 1
ATOM 1303 O O . ILE A 1 171 ? 8.551 8.004 5.681 1.00 97.50 171 ILE A O 1
ATOM 1307 N N . SER A 1 172 ? 8.757 8.063 3.446 1.00 96.81 172 SER A N 1
ATOM 1308 C CA . SER A 1 172 ? 7.360 8.419 3.187 1.00 96.81 172 SER A CA 1
ATOM 1309 C C . SER A 1 172 ? 6.395 7.332 3.665 1.00 96.81 172 SER A C 1
ATOM 1311 O O . SER A 1 172 ? 5.375 7.655 4.267 1.00 96.81 172 SER A O 1
ATOM 1313 N N . PHE A 1 173 ? 6.714 6.047 3.476 1.00 97.94 173 PHE A N 1
ATOM 1314 C CA . PHE A 1 173 ? 5.890 4.932 3.957 1.00 97.94 173 PHE A CA 1
ATOM 1315 C C . PHE A 1 173 ? 5.738 4.972 5.477 1.00 97.94 173 PHE A C 1
ATOM 1317 O O . PHE A 1 173 ? 4.621 4.889 5.989 1.00 97.94 173 PHE A O 1
ATOM 1324 N N . TYR A 1 174 ? 6.843 5.157 6.203 1.00 98.44 174 TYR A N 1
ATOM 1325 C CA . TYR A 1 174 ? 6.797 5.283 7.658 1.00 98.44 174 TYR A CA 1
ATOM 1326 C C . TYR A 1 174 ? 6.128 6.580 8.111 1.00 98.44 174 TYR A C 1
ATOM 1328 O O . TYR A 1 174 ? 5.334 6.543 9.045 1.00 98.44 174 TYR A O 1
ATOM 1336 N N . GLY A 1 175 ? 6.370 7.707 7.439 1.00 98.38 175 GLY A N 1
ATOM 1337 C CA . GLY A 1 175 ? 5.697 8.973 7.735 1.00 98.38 175 GLY A CA 1
ATOM 1338 C C . GLY A 1 175 ? 4.178 8.844 7.619 1.00 98.38 175 GLY A C 1
ATOM 1339 O O . GLY A 1 175 ? 3.447 9.193 8.543 1.00 98.38 175 GLY A O 1
ATOM 1340 N N . VAL A 1 176 ? 3.700 8.239 6.530 1.00 98.25 176 VAL A N 1
ATOM 1341 C CA . VAL A 1 176 ? 2.277 7.938 6.332 1.00 98.25 176 VAL A CA 1
ATOM 1342 C C . VAL A 1 176 ? 1.763 6.978 7.403 1.00 98.25 176 VAL A C 1
ATOM 1344 O O . VAL A 1 176 ? 0.673 7.197 7.929 1.00 98.25 176 VAL A O 1
ATOM 1347 N N . ALA A 1 177 ? 2.528 5.949 7.774 1.00 98.25 177 ALA A N 1
ATOM 1348 C CA . ALA A 1 177 ? 2.134 5.010 8.823 1.00 98.25 177 ALA A CA 1
ATOM 1349 C C . ALA A 1 177 ? 1.994 5.668 10.198 1.00 98.25 177 ALA A C 1
ATOM 1351 O O . ALA A 1 177 ? 1.062 5.333 10.927 1.00 98.25 177 ALA A O 1
ATOM 1352 N N . ILE A 1 178 ? 2.898 6.588 10.550 1.00 98.38 178 ILE A N 1
ATOM 1353 C CA . ILE A 1 178 ? 2.838 7.341 11.809 1.00 98.38 178 ILE A CA 1
ATOM 1354 C C . ILE A 1 178 ? 1.573 8.191 11.797 1.00 98.38 178 ILE A C 1
ATOM 1356 O O . ILE A 1 178 ? 0.710 8.005 12.647 1.00 98.38 178 ILE A O 1
ATOM 1360 N N . LEU A 1 179 ? 1.418 9.052 10.790 1.00 98.19 179 LEU A N 1
ATOM 1361 C CA . LEU A 1 179 ? 0.324 10.022 10.738 1.00 98.19 179 LEU A CA 1
ATOM 1362 C C . LEU A 1 179 ? -1.049 9.348 10.664 1.00 98.19 179 LEU A C 1
ATOM 1364 O O . LEU A 1 179 ? -1.939 9.657 11.451 1.00 98.19 179 LEU A O 1
ATOM 1368 N N . SER A 1 180 ? -1.228 8.403 9.738 1.00 97.25 180 SER A N 1
ATOM 1369 C CA . SER A 1 180 ? -2.510 7.702 9.589 1.00 97.25 180 SER A CA 1
ATOM 1370 C C . SER A 1 180 ? -2.793 6.757 10.757 1.00 97.25 180 SER A C 1
ATOM 1372 O O . SER A 1 180 ? -3.941 6.623 11.176 1.00 97.25 180 SER A O 1
ATOM 1374 N N . GLY A 1 181 ? -1.755 6.118 11.301 1.00 96.31 181 GLY A N 1
ATOM 1375 C CA . GLY A 1 181 ? -1.854 5.201 12.427 1.00 96.31 181 GLY A CA 1
ATOM 1376 C C . GLY A 1 181 ? -2.222 5.895 13.732 1.00 96.31 181 GLY A C 1
ATOM 1377 O O . GLY A 1 181 ? -3.099 5.406 14.445 1.00 96.31 181 GLY A O 1
ATOM 1378 N N . ASP A 1 182 ? -1.578 7.024 14.026 1.00 96.31 182 ASP A N 1
ATOM 1379 C CA . ASP A 1 182 ? -1.854 7.832 15.214 1.00 96.31 182 ASP A CA 1
ATOM 1380 C C . ASP A 1 182 ? -3.236 8.481 15.118 1.00 96.31 182 ASP A C 1
ATOM 1382 O O . ASP A 1 182 ? -4.019 8.356 16.056 1.00 96.31 182 ASP A O 1
ATOM 1386 N N . LEU A 1 183 ? -3.608 9.031 13.955 1.00 95.62 183 LEU A N 1
ATOM 1387 C CA . LEU A 1 183 ? -4.955 9.566 13.730 1.00 95.62 183 LEU A CA 1
ATOM 1388 C C . LEU A 1 183 ? -6.044 8.499 13.931 1.00 95.62 183 LEU A C 1
ATOM 1390 O O . LEU A 1 183 ? -7.067 8.751 14.568 1.00 95.62 183 LEU A O 1
ATOM 1394 N N . ALA A 1 184 ? -5.830 7.287 13.411 1.00 93.00 184 ALA A N 1
ATOM 1395 C CA . ALA A 1 184 ? -6.766 6.182 13.600 1.00 93.00 184 ALA A CA 1
ATOM 1396 C C . ALA A 1 184 ? -6.875 5.759 15.077 1.00 93.00 184 ALA A C 1
ATOM 1398 O O . ALA A 1 184 ? -7.952 5.369 15.533 1.00 93.00 184 ALA A O 1
ATOM 1399 N N . GLU A 1 185 ? -5.774 5.828 15.824 1.00 93.12 185 GLU A N 1
ATOM 1400 C CA . GLU A 1 185 ? -5.722 5.488 17.245 1.00 93.12 185 GLU A CA 1
ATOM 1401 C C . GLU A 1 185 ? -6.399 6.555 18.117 1.00 93.12 185 GLU A C 1
ATOM 1403 O O . GLU A 1 185 ? -7.143 6.207 19.033 1.00 93.12 185 GLU A O 1
ATOM 1408 N N . GLU A 1 186 ? -6.198 7.838 17.822 1.00 92.94 186 GLU A N 1
ATOM 1409 C CA . GLU A 1 186 ? -6.890 8.946 18.487 1.00 92.94 186 GLU A CA 1
ATOM 1410 C C . GLU A 1 186 ? -8.398 8.875 18.258 1.00 92.94 186 GLU A C 1
ATOM 1412 O O . GLU A 1 186 ? -9.165 8.917 19.219 1.00 92.94 186 GLU A O 1
ATOM 1417 N N . LEU A 1 187 ? -8.829 8.649 17.013 1.00 90.44 187 LEU A N 1
ATOM 1418 C CA . LEU A 1 187 ? -10.244 8.474 16.689 1.00 90.44 187 LEU A CA 1
ATOM 1419 C C . LEU A 1 187 ? -10.849 7.272 17.431 1.00 90.44 187 LEU A C 1
ATOM 1421 O O . LEU A 1 187 ? -11.961 7.349 17.942 1.00 90.44 187 LEU A O 1
ATOM 1425 N N . ARG A 1 188 ? -10.098 6.168 17.558 1.00 87.31 188 ARG A N 1
ATOM 1426 C CA . ARG A 1 188 ? -10.517 4.996 18.345 1.00 87.31 188 ARG A CA 1
ATOM 1427 C C . ARG A 1 188 ? -10.721 5.328 19.822 1.00 87.31 188 ARG A C 1
ATOM 1429 O O . ARG A 1 188 ? -11.594 4.724 20.430 1.00 87.31 188 ARG A O 1
ATOM 1436 N N . ARG A 1 189 ? -9.897 6.210 20.394 1.00 89.94 189 ARG A N 1
ATOM 1437 C CA . ARG A 1 189 ? -9.994 6.632 21.801 1.00 89.94 189 ARG A CA 1
ATOM 1438 C C . ARG A 1 189 ? -11.117 7.638 22.027 1.00 89.94 189 ARG A C 1
ATOM 1440 O O . ARG A 1 189 ? -11.711 7.601 23.089 1.00 89.94 189 ARG A O 1
ATOM 1447 N N . ALA A 1 190 ? -11.390 8.509 21.059 1.00 88.88 190 ALA A N 1
ATOM 1448 C CA . ALA A 1 190 ? -12.491 9.468 21.129 1.00 88.88 190 ALA A CA 1
ATOM 1449 C C . ALA A 1 190 ? -13.872 8.803 20.962 1.00 88.88 190 ALA A C 1
ATOM 1451 O O . ALA A 1 190 ? -14.849 9.277 21.529 1.00 88.88 190 ALA A O 1
ATOM 1452 N N . ASP A 1 191 ? -13.941 7.710 20.193 1.00 79.06 191 ASP A N 1
ATOM 1453 C CA . ASP A 1 191 ? -15.149 6.894 20.002 1.00 79.06 191 ASP A CA 1
ATOM 1454 C C . ASP A 1 191 ? -15.428 5.912 21.173 1.00 79.06 191 ASP A C 1
ATOM 1456 O O . ASP A 1 191 ? -16.453 5.224 21.138 1.00 79.06 191 ASP A O 1
ATOM 1460 N N . ALA A 1 192 ? -14.507 5.767 22.139 1.00 70.00 192 ALA A N 1
ATOM 1461 C CA . ALA A 1 192 ? -14.557 4.782 23.232 1.00 70.00 192 ALA A CA 1
ATOM 1462 C C . ALA A 1 192 ? -15.011 5.406 24.557 1.00 70.00 192 ALA A C 1
ATOM 1464 O O . ALA A 1 192 ? -15.752 4.708 25.284 1.00 70.00 192 ALA A O 1
#

Solvent-accessible surface area (backbone atoms only — not comparable to full-atom values): 10174 Å² total; per-residue (Å²): 145,77,69,66,66,68,48,54,60,52,49,52,36,51,49,52,36,53,50,53,49,53,50,53,52,50,51,50,51,52,52,46,52,57,50,45,70,72,42,66,80,86,21,53,70,48,44,48,52,53,51,50,56,51,49,52,54,48,50,52,51,50,53,52,51,55,43,51,74,71,70,48,91,50,69,66,58,62,67,44,42,45,58,49,45,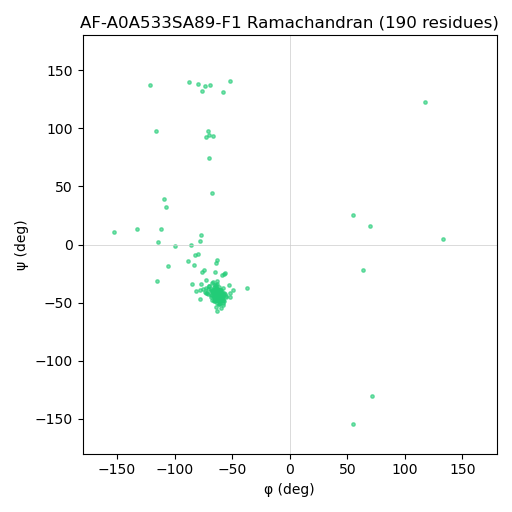44,56,49,46,52,52,50,19,34,50,44,37,29,87,79,26,78,55,62,69,50,54,50,53,40,16,41,36,24,3,60,74,47,20,38,65,33,1,44,54,42,23,51,52,41,38,51,52,53,49,48,55,42,50,38,42,74,72,59,77,40,75,51,49,64,47,40,83,63,81,82,83,77,75,97,43,67,71,57,52,53,49,50,50,41,50,47,29,47,52,44,10,51,56,39,2,48,53,37,43,52,52,53,59,74,77,102

Mean predicted aligned error: 7.08 Å

pLDDT: mean 82.65, std 14.34, range [36.78, 98.44]

Secondary structure (DSSP, 8-state):
--SSHHHHHHHHHHHHHHHHHHHHHHHHHHHHHHHHHHTTTTSHHHHHHHHHHHHHHHHHHHHHHHHHHTT---HHHHHHHHHHHHHHHHHHHHHHTGGG-GGGGGHHHHHHHHHHHHHHHHHHHHHHHHHHHHHHHHHHHHTTSS----SS------SS-HHHHHHHHHHHHHHHHHHHHHHHHHHHHHT-

Foldseek 3Di:
DPDVVVLPLLLVLLVVLLVLQLVLLVVQLVVLVVLCVVLVPLQVVLSVVSVVLSVVLVVLSVVVNVCVVVVDPPVVSLLCNLVVQLVSLLVNCLQQFALLDPSLVCLLSSLLSLCSNPALVRSVVSLVSNLVSSVVSLVCCVVVVDGRNCSRPDDPPDDDCSVVSSVVSSVVSVVSSVVSRVVSVVVVVVVD

Sequence (192 aa):
MDKEVVSKASLRRVGGYLLGRAIALAALIALAMLLAVKYRDSAKAAVFVFAAITAVSYAVTFVTAVLVHRGRNLHMLLKLQPLWDVCYIIVVVYLSGGISSPEVLFFPLAIIGSAVLYYRKGAMATASFAALSYGALSILQVYRIISPLDFLPLENLGGINIPFRIAFNIISFYGVAILSGDLAEELRRADA

Nearest PDB structures (foldseek):
  7uwa-assembly1_m  TM=3.990E-01  e=6.958E+00  Citrus x limon
  5voy-assembly1_V  TM=2.812E-01  e=5.736E+00  Saccharomyces cerevisiae S288C
  7uwb-assembly1_k  TM=2.487E-01  e=5.465E+00  Citrus x limon
  3j9v-assembly1_R  TM=2.565E-01  e=8.043E+00  Saccharomyces cerevisiae